Protein AF-A0A7K4CUN1-F1 (afdb_monomer_lite)

Structure (mmCIF, N/CA/C/O backbone):
data_AF-A0A7K4CUN1-F1
#
_entry.id   AF-A0A7K4CUN1-F1
#
loop_
_atom_site.group_PDB
_atom_site.id
_atom_site.type_symbol
_atom_site.label_atom_id
_atom_site.label_alt_id
_atom_site.label_comp_id
_atom_site.label_asym_id
_atom_site.label_entity_id
_atom_site.label_seq_id
_atom_site.pdbx_PDB_ins_code
_atom_site.Cartn_x
_atom_site.Cartn_y
_atom_site.Cartn_z
_atom_site.occupancy
_atom_site.B_iso_or_equiv
_atom_site.auth_seq_id
_atom_site.auth_comp_id
_atom_site.auth_asym_id
_atom_site.auth_atom_id
_atom_site.pdbx_PDB_model_num
ATOM 1 N N . ASN A 1 1 ? 11.574 36.511 5.071 1.00 41.50 1 ASN A N 1
ATOM 2 C CA . ASN A 1 1 ? 10.338 35.916 4.527 1.00 41.50 1 ASN A CA 1
ATOM 3 C C . ASN A 1 1 ? 10.541 35.494 3.084 1.00 41.50 1 ASN A C 1
ATOM 5 O O . ASN A 1 1 ? 10.896 36.335 2.271 1.00 41.50 1 ASN A O 1
ATOM 9 N N . ASN A 1 2 ? 10.283 34.205 2.842 1.00 42.00 2 ASN A N 1
ATOM 10 C CA . ASN A 1 2 ? 10.161 33.460 1.579 1.00 42.00 2 ASN A CA 1
ATOM 11 C C . ASN A 1 2 ? 11.431 33.094 0.796 1.00 42.00 2 ASN A C 1
ATOM 13 O O . ASN A 1 2 ? 11.997 33.924 0.091 1.00 42.00 2 ASN A O 1
ATOM 17 N N . LYS A 1 3 ? 11.780 31.798 0.853 1.00 37.59 3 LYS A N 1
ATOM 18 C CA . LYS A 1 3 ? 11.666 30.844 -0.272 1.00 37.59 3 LYS A CA 1
ATOM 19 C C . LYS A 1 3 ? 12.062 29.432 0.191 1.00 37.59 3 LYS A C 1
ATOM 21 O O . LYS A 1 3 ? 13.150 28.960 -0.108 1.00 37.59 3 LYS A O 1
ATOM 26 N N . ASP A 1 4 ? 11.169 28.769 0.918 1.00 46.19 4 ASP A N 1
ATOM 27 C CA . ASP A 1 4 ? 10.982 27.336 0.689 1.00 46.19 4 ASP A CA 1
ATOM 28 C C . ASP A 1 4 ? 9.781 27.264 -0.247 1.00 46.19 4 ASP A C 1
ATOM 30 O O . ASP A 1 4 ? 8.631 27.273 0.192 1.00 46.19 4 ASP A O 1
ATOM 34 N N . ASP A 1 5 ? 10.041 27.285 -1.555 1.00 46.97 5 ASP A N 1
ATOM 35 C CA . ASP A 1 5 ? 9.044 26.900 -2.555 1.00 46.97 5 ASP A CA 1
ATOM 36 C C . ASP A 1 5 ? 8.873 25.376 -2.427 1.00 46.97 5 ASP A C 1
ATOM 38 O O . ASP A 1 5 ? 9.367 24.590 -3.239 1.00 46.97 5 ASP A O 1
ATOM 42 N N . GLY A 1 6 ? 8.269 24.949 -1.313 1.00 56.47 6 GLY A N 1
ATOM 43 C CA . GLY A 1 6 ? 7.986 23.556 -1.017 1.00 56.47 6 GLY A CA 1
ATOM 44 C C . GLY A 1 6 ? 7.188 22.982 -2.176 1.00 56.47 6 GLY A C 1
ATOM 45 O O . GLY A 1 6 ? 6.145 23.518 -2.552 1.00 56.47 6 GLY A O 1
ATOM 46 N N . LYS A 1 7 ? 7.705 21.919 -2.796 1.00 76.00 7 LYS A N 1
ATOM 47 C CA . LYS A 1 7 ? 7.015 21.254 -3.901 1.00 76.00 7 LYS A CA 1
ATOM 48 C C . LYS A 1 7 ? 5.628 20.839 -3.404 1.00 76.00 7 LYS A C 1
ATOM 50 O O . LYS A 1 7 ? 5.521 20.091 -2.436 1.00 76.00 7 LYS A O 1
ATOM 55 N N . ALA A 1 8 ? 4.582 21.351 -4.044 1.00 84.50 8 ALA A N 1
ATOM 56 C CA . ALA A 1 8 ? 3.217 20.893 -3.831 1.00 84.50 8 ALA A CA 1
ATOM 57 C C . ALA A 1 8 ? 2.981 19.598 -4.619 1.00 84.50 8 ALA A C 1
ATOM 59 O O . ALA A 1 8 ? 3.551 19.415 -5.701 1.00 84.50 8 ALA A O 1
ATOM 60 N N . TRP A 1 9 ? 2.139 18.706 -4.095 1.00 87.50 9 TRP A N 1
ATOM 61 C CA . TRP A 1 9 ? 1.770 17.487 -4.809 1.00 87.50 9 TRP A CA 1
ATOM 62 C C . TRP A 1 9 ? 1.076 17.817 -6.137 1.00 87.50 9 TRP A C 1
ATOM 64 O O . TRP A 1 9 ? 0.148 18.626 -6.179 1.00 87.50 9 TRP A O 1
ATOM 74 N N . GLN A 1 10 ? 1.497 17.155 -7.215 1.00 86.50 10 GLN A N 1
ATOM 75 C CA . GLN A 1 10 ? 0.870 17.272 -8.529 1.00 86.50 10 GLN A CA 1
ATOM 76 C C . GLN A 1 10 ? 0.048 16.022 -8.830 1.00 86.50 10 GLN A C 1
ATOM 78 O O . GLN A 1 10 ? 0.563 14.908 -8.797 1.00 86.50 10 GLN A O 1
ATOM 83 N N . VAL A 1 11 ? -1.233 16.223 -9.141 1.00 86.25 11 VAL A N 1
ATOM 84 C CA . VAL A 1 11 ? -2.175 15.136 -9.428 1.00 86.25 11 VAL A CA 1
ATOM 85 C C . VAL A 1 11 ? -1.814 14.459 -10.750 1.00 86.25 11 VAL A C 1
ATOM 87 O O . VAL A 1 11 ? -1.792 15.102 -11.800 1.00 86.25 11 VAL A O 1
ATOM 90 N N . GLY A 1 12 ? -1.545 13.153 -10.700 1.00 87.94 12 GLY A N 1
ATOM 91 C CA . GLY A 1 12 ? -1.249 12.337 -11.882 1.00 87.94 12 GLY A CA 1
ATOM 92 C C . GLY A 1 12 ? -2.485 11.707 -12.541 1.00 87.94 12 GLY A C 1
ATOM 93 O O . GLY A 1 12 ? -3.573 11.665 -11.968 1.00 87.94 12 GLY A O 1
ATOM 94 N N . LEU A 1 13 ? -2.304 11.124 -13.735 1.00 88.94 13 LEU A N 1
ATOM 95 C CA . LEU A 1 13 ? -3.372 10.436 -14.487 1.00 88.94 13 LEU A CA 1
ATOM 96 C C . LEU A 1 13 ? -4.052 9.311 -13.690 1.00 88.94 13 LEU A C 1
ATOM 98 O O . LEU A 1 13 ? -5.267 9.149 -13.771 1.00 88.94 13 LEU A O 1
ATOM 102 N N . ALA A 1 14 ? -3.277 8.558 -12.903 1.00 89.50 14 ALA A N 1
ATOM 103 C CA . ALA A 1 14 ? -3.805 7.497 -12.049 1.00 89.50 14 ALA A CA 1
ATOM 104 C C . ALA A 1 14 ? -4.818 8.041 -11.032 1.00 89.50 14 ALA A C 1
ATOM 106 O O . ALA A 1 14 ? -5.885 7.465 -10.844 1.00 89.50 14 ALA A O 1
ATOM 107 N N . GLU A 1 15 ? -4.516 9.185 -10.421 1.00 90.62 15 GLU A N 1
ATOM 108 C CA . GLU A 1 15 ? -5.349 9.807 -9.389 1.00 90.62 15 GLU A CA 1
ATOM 109 C C . GLU A 1 15 ? -6.645 10.390 -9.958 1.00 90.62 15 GLU A C 1
ATOM 111 O O . GLU A 1 15 ? -7.669 10.395 -9.285 1.00 90.62 15 GLU A O 1
ATOM 116 N N . LEU A 1 16 ? -6.658 10.783 -11.235 1.00 91.25 16 LEU A N 1
ATOM 117 C CA . LEU A 1 16 ? -7.897 11.172 -11.918 1.00 91.25 16 LEU A CA 1
ATOM 118 C C . LEU A 1 16 ? -8.887 10.002 -12.059 1.00 91.25 16 LEU A C 1
ATOM 120 O O . LEU A 1 16 ? -10.086 10.223 -12.226 1.00 91.25 16 LEU A O 1
ATOM 124 N N . ARG A 1 17 ? -8.410 8.750 -11.994 1.00 93.50 17 ARG A N 1
ATOM 125 C CA . ARG A 1 17 ? -9.255 7.542 -12.040 1.00 93.50 17 ARG A CA 1
ATOM 126 C C . ARG A 1 17 ? -9.700 7.065 -10.662 1.00 93.50 17 ARG A C 1
ATOM 128 O O . ARG A 1 17 ? -10.720 6.381 -10.552 1.00 93.50 17 ARG A O 1
ATOM 135 N N . VAL A 1 18 ? -8.973 7.456 -9.621 1.00 94.88 18 VAL A N 1
ATOM 136 C CA . VAL A 1 18 ? -9.309 7.199 -8.220 1.00 94.88 18 VAL A CA 1
ATOM 137 C C . VAL A 1 18 ? -9.406 8.527 -7.474 1.00 94.88 18 VAL A C 1
ATOM 139 O O . VAL A 1 18 ? -8.464 8.903 -6.791 1.00 94.88 18 VAL A O 1
ATOM 142 N N . PRO A 1 19 ? -10.520 9.268 -7.620 1.00 93.81 19 PRO A N 1
ATOM 143 C CA . PRO A 1 19 ? -10.656 10.559 -6.963 1.00 93.81 19 PRO A CA 1
ATOM 144 C C . PRO A 1 19 ? -10.645 10.412 -5.430 1.00 93.81 19 PRO A C 1
ATOM 146 O O . PRO A 1 19 ? -11.028 9.350 -4.917 1.00 93.81 19 PRO A O 1
ATOM 149 N N . PRO A 1 20 ? -10.284 11.483 -4.695 1.00 96.25 20 PRO A N 1
ATOM 150 C CA . PRO A 1 20 ? -10.421 11.528 -3.245 1.00 96.25 20 PRO A CA 1
ATOM 151 C C . PRO A 1 20 ? -11.842 11.184 -2.793 1.00 96.25 20 PRO A C 1
ATOM 153 O O . PRO A 1 20 ? -12.825 11.411 -3.508 1.00 96.25 20 PRO A O 1
ATOM 156 N N . PHE A 1 21 ? -11.963 10.647 -1.584 1.00 97.19 21 PHE A N 1
ATOM 157 C CA . PHE A 1 21 ? -13.263 10.381 -0.993 1.00 97.19 21 PHE A CA 1
ATOM 158 C C . PHE A 1 21 ? -14.002 11.678 -0.653 1.00 97.19 21 PHE A C 1
ATOM 160 O O . PHE A 1 21 ? -13.414 12.741 -0.481 1.00 97.19 21 PHE A O 1
ATOM 167 N N . GLN A 1 22 ? -15.326 11.576 -0.547 1.00 97.12 22 GLN A N 1
ATOM 168 C CA . GLN A 1 22 ? -16.162 12.668 -0.049 1.00 97.12 22 GLN A CA 1
ATOM 169 C C . GLN A 1 22 ? -15.773 13.034 1.391 1.00 97.12 22 GLN A C 1
ATOM 171 O O . GLN A 1 22 ? -15.435 12.142 2.170 1.00 97.12 22 GLN A O 1
ATOM 176 N N . GLU A 1 23 ? -15.929 14.309 1.759 1.00 96.12 23 GLU A N 1
ATOM 177 C CA . GLU A 1 23 ? -15.543 14.867 3.069 1.00 96.12 23 GLU A CA 1
ATOM 178 C C . GLU A 1 23 ? -16.087 14.071 4.262 1.00 96.12 23 GLU A C 1
ATOM 180 O O . GLU A 1 23 ? -15.404 13.888 5.265 1.00 96.12 23 GLU A O 1
ATOM 185 N N . LYS A 1 24 ? -17.291 13.493 4.139 1.00 96.25 24 LYS A N 1
ATOM 186 C CA . LYS A 1 24 ? -17.885 12.658 5.196 1.00 96.25 24 LYS A CA 1
ATOM 187 C C . LYS A 1 24 ? -17.011 11.471 5.617 1.00 96.25 24 LYS A C 1
ATOM 189 O O . LYS A 1 24 ? -17.197 10.942 6.703 1.00 96.25 24 LYS A O 1
ATOM 194 N N . TRP A 1 25 ? -16.094 11.026 4.757 1.00 97.50 25 TRP A N 1
ATOM 195 C CA . TRP A 1 25 ? -15.202 9.903 5.033 1.00 97.50 25 TRP A CA 1
ATOM 196 C C . TRP A 1 25 ? -13.927 10.317 5.769 1.00 97.50 25 TRP A C 1
ATOM 198 O O . TRP A 1 25 ? -13.248 9.440 6.297 1.00 97.50 25 TRP A O 1
ATOM 208 N N . GLU A 1 26 ? -13.607 11.610 5.843 1.00 96.94 26 GLU A N 1
ATOM 209 C CA . GLU A 1 26 ? -12.372 12.147 6.437 1.00 96.94 26 GLU A CA 1
ATOM 210 C C . GLU A 1 26 ? -12.230 11.862 7.936 1.00 96.94 26 GLU A C 1
ATOM 212 O O . GLU A 1 26 ? -11.119 11.759 8.448 1.00 96.94 26 GLU A O 1
ATOM 217 N N . SER A 1 27 ? -13.347 11.687 8.643 1.00 95.81 27 SER A N 1
ATOM 218 C CA . SER A 1 27 ? -13.382 11.376 10.077 1.00 95.81 27 SER A CA 1
ATOM 219 C C . SER A 1 27 ? -13.582 9.884 10.379 1.00 95.81 27 SER A C 1
ATOM 221 O O . SER A 1 27 ? -13.552 9.469 11.541 1.00 95.81 27 SER A O 1
ATOM 223 N N . ILE A 1 28 ? -13.779 9.051 9.351 1.00 97.94 28 ILE A N 1
ATOM 224 C CA . ILE A 1 28 ? -14.151 7.640 9.506 1.00 97.94 28 ILE A CA 1
ATOM 225 C C . ILE A 1 28 ? -12.891 6.781 9.613 1.00 97.94 28 ILE A C 1
ATOM 227 O O . ILE A 1 28 ? -12.388 6.244 8.625 1.00 97.94 28 ILE A O 1
ATOM 231 N N . GLY A 1 29 ? -12.380 6.668 10.837 1.00 97.25 29 GLY A N 1
ATOM 232 C CA . GLY A 1 29 ? -11.215 5.852 11.179 1.00 97.25 29 GLY A CA 1
ATOM 233 C C . GLY A 1 29 ? -11.540 4.488 11.799 1.00 97.25 29 GLY A C 1
ATOM 234 O O . GLY A 1 29 ? -12.709 4.167 12.016 1.00 97.25 29 GLY A O 1
ATOM 235 N N . PRO A 1 30 ? -10.518 3.698 12.187 1.00 97.31 30 PRO A N 1
ATOM 236 C CA . PRO A 1 30 ? -10.683 2.343 12.733 1.00 97.31 30 PRO A CA 1
ATOM 237 C C . PRO A 1 30 ? -11.582 2.189 13.965 1.00 97.31 30 PRO A C 1
ATOM 239 O O . PRO A 1 30 ? -12.021 1.084 14.277 1.00 97.31 30 PRO A O 1
ATOM 242 N N . LYS A 1 31 ? -11.822 3.277 14.703 1.00 95.69 31 LYS A N 1
ATOM 243 C CA . LYS A 1 31 ? -12.683 3.292 15.897 1.00 95.69 31 LYS A CA 1
ATOM 244 C C . LYS A 1 31 ? -14.121 3.734 15.595 1.00 95.69 31 LYS A C 1
ATOM 246 O O . LYS A 1 31 ? -14.956 3.698 16.493 1.00 95.69 31 LYS A O 1
ATOM 251 N N . HIS A 1 32 ? -14.404 4.176 14.371 1.00 97.56 32 HIS A N 1
ATOM 252 C CA . HIS A 1 32 ? -15.708 4.704 13.986 1.00 97.56 32 HIS A CA 1
ATOM 253 C C . HIS A 1 32 ? -16.706 3.566 13.681 1.00 97.56 32 HIS A C 1
ATOM 255 O O . HIS A 1 32 ? -16.310 2.571 13.072 1.00 97.56 32 HIS A O 1
ATOM 261 N N . PRO A 1 33 ? -18.005 3.687 14.026 1.00 97.25 33 PRO A N 1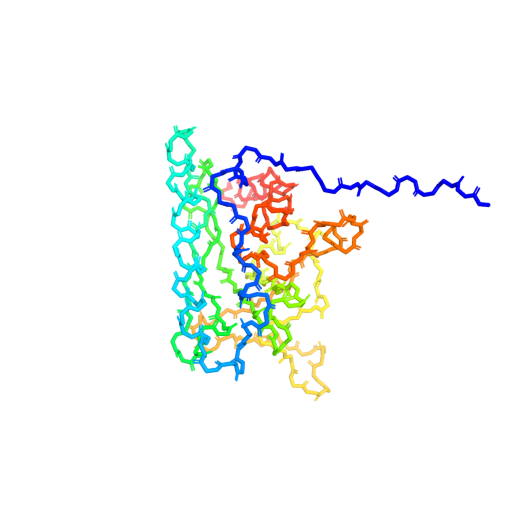
ATOM 262 C CA . PRO A 1 33 ? -19.011 2.661 13.714 1.00 97.25 33 PRO A CA 1
ATOM 263 C C . PRO A 1 33 ? -19.118 2.316 12.220 1.00 97.25 33 PRO A C 1
ATOM 265 O O . PRO A 1 33 ? -19.302 1.160 11.851 1.00 97.25 33 PRO A O 1
ATOM 268 N N . GLU A 1 34 ? -18.937 3.312 11.351 1.00 97.81 34 GLU A N 1
ATOM 269 C CA . GLU A 1 34 ? -18.973 3.157 9.886 1.00 97.81 34 GLU A CA 1
ATOM 270 C C . GLU A 1 34 ? -17.635 2.700 9.272 1.00 97.81 34 GLU A C 1
ATOM 272 O O . GLU A 1 34 ? -17.457 2.736 8.054 1.00 97.81 34 GLU A O 1
ATOM 277 N N . TRP A 1 35 ? -16.679 2.243 10.088 1.00 97.69 35 TRP A N 1
ATOM 278 C CA . TRP A 1 35 ? -15.366 1.799 9.611 1.00 97.69 35 TRP A CA 1
ATOM 279 C C . TRP A 1 35 ? -15.450 0.695 8.545 1.00 97.69 35 TRP A C 1
ATOM 281 O O . TRP A 1 35 ? -14.721 0.720 7.554 1.00 97.69 35 TRP A O 1
ATOM 291 N N . ASN A 1 36 ? -16.395 -0.236 8.687 1.00 97.38 36 ASN A N 1
ATOM 292 C CA . ASN A 1 36 ? -16.605 -1.291 7.694 1.00 97.38 36 ASN A CA 1
ATOM 293 C C . ASN A 1 36 ? -17.041 -0.742 6.326 1.00 97.38 36 ASN A C 1
ATOM 295 O O . ASN A 1 36 ? -16.649 -1.295 5.299 1.00 97.38 36 ASN A O 1
ATOM 299 N N . GLU A 1 37 ? -17.807 0.351 6.290 1.00 98.12 37 GLU A N 1
ATOM 300 C CA . GLU A 1 37 ? -18.178 1.003 5.030 1.00 98.12 37 GLU A CA 1
ATOM 301 C C . GLU A 1 37 ? -16.978 1.719 4.412 1.00 98.12 37 GLU A C 1
ATOM 303 O O . GLU A 1 37 ? -16.746 1.608 3.206 1.00 98.12 37 GLU A O 1
ATOM 308 N N . ARG A 1 38 ? -16.138 2.356 5.239 1.00 97.81 38 ARG A N 1
ATOM 309 C CA . ARG A 1 38 ? -14.871 2.933 4.777 1.00 97.81 38 ARG A CA 1
ATOM 310 C C . ARG A 1 38 ? -13.957 1.865 4.167 1.00 97.81 38 ARG A C 1
ATOM 312 O O . ARG A 1 38 ? -13.432 2.091 3.083 1.00 97.81 38 ARG A O 1
ATOM 319 N N . ILE A 1 39 ? -13.834 0.678 4.770 1.00 98.19 39 ILE A N 1
ATOM 320 C CA . ILE A 1 39 ? -13.054 -0.437 4.196 1.00 98.19 39 ILE A CA 1
ATOM 321 C C . ILE A 1 39 ? -13.570 -0.833 2.805 1.00 98.19 39 ILE A C 1
ATOM 323 O O . ILE A 1 39 ? -12.766 -1.046 1.898 1.00 98.19 39 ILE A O 1
ATOM 327 N N . LYS A 1 40 ? -14.892 -0.925 2.601 1.00 98.19 40 LYS A N 1
ATOM 328 C CA . LYS A 1 40 ? -15.457 -1.253 1.278 1.00 98.19 40 LYS A CA 1
ATOM 329 C C . LYS A 1 40 ? -15.053 -0.222 0.223 1.00 98.19 40 LYS A C 1
ATOM 331 O O . LYS A 1 40 ? -14.738 -0.600 -0.904 1.00 98.19 40 LYS A O 1
ATOM 336 N N . LEU A 1 41 ? -15.012 1.060 0.592 1.00 97.94 41 LEU A N 1
ATOM 337 C CA . LEU A 1 41 ? -14.537 2.126 -0.291 1.00 97.94 41 LEU A CA 1
ATOM 338 C C . LEU A 1 41 ? -13.046 2.009 -0.600 1.00 97.94 41 LEU A C 1
ATOM 340 O O . LEU A 1 41 ? -12.669 2.184 -1.757 1.00 97.94 41 LEU A O 1
ATOM 344 N N . GLU A 1 42 ? -12.213 1.663 0.385 1.00 98.44 42 GLU A N 1
ATOM 345 C CA . GLU A 1 42 ? -10.786 1.400 0.157 1.00 98.44 42 GLU A CA 1
ATOM 346 C C . GLU A 1 42 ? -10.584 0.260 -0.854 1.00 98.44 42 GLU A C 1
ATOM 348 O O . GLU A 1 42 ? -9.828 0.409 -1.815 1.00 98.44 42 GLU A O 1
ATOM 353 N N . ILE A 1 43 ? -11.303 -0.859 -0.688 1.00 98.44 43 ILE A N 1
ATOM 354 C CA . ILE A 1 43 ? -11.252 -2.003 -1.616 1.00 98.44 43 ILE A CA 1
ATOM 355 C C . ILE A 1 43 ? -11.677 -1.572 -3.021 1.00 98.44 43 ILE A C 1
ATOM 357 O O . ILE A 1 43 ? -10.999 -1.888 -3.999 1.00 98.44 43 ILE A O 1
ATOM 361 N N . HIS A 1 44 ? -12.787 -0.838 -3.127 1.00 97.94 44 HIS A N 1
ATOM 362 C CA . HIS A 1 44 ? -13.303 -0.350 -4.405 1.00 97.94 44 HIS A CA 1
ATOM 363 C C . HIS A 1 44 ? -12.307 0.572 -5.112 1.00 97.94 44 HIS A C 1
ATOM 365 O O . HIS A 1 44 ? -12.064 0.434 -6.310 1.00 97.94 44 HIS A O 1
ATOM 371 N N . ALA A 1 45 ? -11.690 1.492 -4.371 1.00 98.19 45 ALA A N 1
ATOM 372 C CA . ALA A 1 45 ? -10.711 2.423 -4.914 1.00 98.19 45 ALA A CA 1
ATOM 373 C C . ALA A 1 45 ? -9.441 1.697 -5.394 1.00 98.19 45 ALA A C 1
ATOM 375 O O . ALA A 1 45 ? -8.948 1.981 -6.486 1.00 98.19 45 ALA A O 1
ATOM 376 N N . LEU A 1 46 ? -8.955 0.702 -4.642 1.00 98.19 46 LEU A N 1
ATOM 377 C CA . LEU A 1 46 ? -7.863 -0.171 -5.087 1.00 98.19 46 LEU A CA 1
ATOM 378 C C . LEU A 1 46 ? -8.240 -0.927 -6.370 1.00 98.19 46 LEU A C 1
ATOM 380 O O . LEU A 1 46 ? -7.443 -0.968 -7.305 1.00 98.19 46 LEU A O 1
ATOM 384 N N . GLY A 1 47 ? -9.462 -1.465 -6.448 1.00 97.62 47 GLY A N 1
ATOM 385 C CA . GLY A 1 47 ? -9.990 -2.129 -7.643 1.00 97.62 47 GLY A CA 1
ATOM 386 C C . GLY A 1 47 ? -9.957 -1.230 -8.880 1.00 97.62 47 GLY A C 1
ATOM 387 O O . GLY A 1 47 ? -9.392 -1.618 -9.902 1.00 97.62 47 GLY A O 1
ATOM 388 N N . LYS A 1 48 ? -10.445 0.009 -8.759 1.00 97.38 48 LYS A N 1
ATOM 389 C CA . LYS A 1 48 ? -10.396 1.009 -9.838 1.00 97.38 48 LYS A CA 1
ATOM 390 C C . LYS A 1 48 ? -8.981 1.314 -10.320 1.00 97.38 48 LYS A C 1
ATOM 392 O O . LYS A 1 48 ? -8.761 1.485 -11.516 1.00 97.38 48 LYS A O 1
ATOM 397 N N . TYR A 1 49 ? -8.004 1.377 -9.415 1.00 97.44 49 TYR A N 1
ATOM 398 C CA . TYR A 1 49 ? -6.616 1.591 -9.824 1.00 97.44 49 TYR A CA 1
ATOM 399 C C . TYR A 1 49 ? -6.049 0.385 -10.583 1.00 97.44 49 TYR A C 1
ATOM 401 O O . TYR A 1 49 ? -5.350 0.559 -11.578 1.00 97.44 49 TYR A O 1
ATOM 409 N N . ILE A 1 50 ? -6.398 -0.839 -10.183 1.00 96.25 50 ILE A N 1
ATOM 410 C CA . ILE A 1 50 ? -6.019 -2.053 -10.920 1.00 96.25 50 ILE A CA 1
ATOM 411 C C . ILE A 1 50 ? -6.661 -2.079 -12.315 1.00 96.25 50 ILE A C 1
ATOM 413 O O . ILE A 1 50 ? -5.999 -2.453 -13.283 1.00 96.25 50 ILE A O 1
ATOM 417 N N . GLU A 1 51 ? -7.925 -1.671 -12.436 1.00 96.00 51 GLU A N 1
ATOM 418 C CA . GLU A 1 51 ? -8.609 -1.513 -13.726 1.00 96.00 51 GLU A CA 1
ATOM 419 C C . GLU A 1 51 ? -7.917 -0.472 -14.609 1.00 96.00 51 GLU A C 1
ATOM 421 O O . GLU A 1 51 ? -7.667 -0.748 -15.781 1.00 96.00 51 GLU A O 1
ATOM 426 N N . PHE A 1 52 ? -7.528 0.672 -14.038 1.00 95.75 52 PHE A N 1
ATOM 427 C CA . PHE A 1 52 ? -6.742 1.687 -14.737 1.00 95.75 52 PHE A CA 1
ATOM 428 C C . PHE A 1 52 ? -5.399 1.138 -15.238 1.00 95.75 52 PHE A C 1
ATOM 430 O O . PHE A 1 52 ? -5.056 1.322 -16.401 1.00 95.75 52 PHE A O 1
ATOM 437 N N . LEU A 1 53 ? -4.648 0.411 -14.404 1.00 94.56 53 LEU A N 1
ATOM 438 C CA . LEU A 1 53 ? -3.390 -0.198 -14.849 1.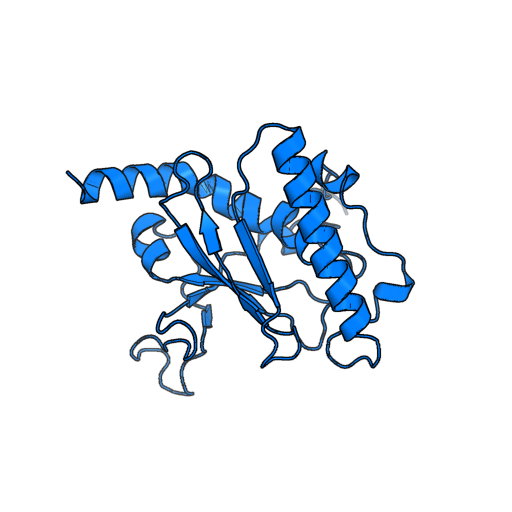00 94.56 53 LEU A CA 1
ATOM 439 C C . LEU A 1 53 ? -3.622 -1.114 -16.057 1.00 94.56 53 LEU A C 1
ATOM 441 O O . LEU A 1 53 ? -2.887 -1.037 -17.037 1.00 94.56 53 LEU A O 1
ATOM 445 N N . ARG A 1 54 ? -4.684 -1.926 -16.031 1.00 94.06 54 ARG A N 1
ATOM 446 C CA . ARG A 1 54 ? -5.036 -2.800 -17.159 1.00 94.06 54 ARG A CA 1
ATOM 447 C C . ARG A 1 54 ? -5.433 -2.013 -18.409 1.00 94.06 54 ARG A C 1
ATOM 449 O O . ARG A 1 54 ? -5.045 -2.424 -19.498 1.00 94.06 54 ARG A O 1
ATOM 456 N N . SER A 1 55 ? -6.171 -0.905 -18.277 1.00 94.88 55 SER A N 1
ATOM 457 C CA . SER A 1 55 ? -6.554 -0.074 -19.430 1.00 94.88 55 SER A CA 1
ATOM 458 C C . SER A 1 55 ? -5.354 0.595 -20.099 1.00 94.88 55 SER A C 1
ATOM 460 O O . SER A 1 55 ? -5.363 0.779 -21.309 1.00 94.88 55 SER A O 1
ATOM 462 N N . GLU A 1 56 ? -4.302 0.890 -19.333 1.00 93.62 56 GLU A N 1
ATOM 463 C CA . GLU A 1 56 ? -3.023 1.416 -19.836 1.00 93.62 56 GLU A CA 1
ATOM 464 C C . GLU A 1 56 ? -2.060 0.308 -20.309 1.00 93.62 56 GLU A C 1
ATOM 466 O O . GLU A 1 56 ? -0.869 0.550 -20.508 1.00 93.62 56 GLU A O 1
ATOM 471 N N . ASN A 1 57 ? -2.543 -0.934 -20.455 1.00 92.06 57 ASN A N 1
ATOM 472 C CA . ASN A 1 57 ? -1.735 -2.114 -20.784 1.00 92.06 57 ASN A CA 1
ATOM 473 C C . ASN A 1 57 ? -0.555 -2.345 -19.810 1.00 92.06 57 ASN A C 1
ATOM 475 O O . ASN A 1 57 ? 0.454 -2.972 -20.145 1.00 92.06 57 ASN A O 1
ATOM 479 N N . ALA A 1 58 ? -0.678 -1.842 -18.579 1.00 91.81 58 ALA A N 1
ATOM 480 C CA . ALA A 1 58 ? 0.271 -2.051 -17.504 1.00 91.81 58 ALA A CA 1
ATOM 481 C C . ALA A 1 58 ? -0.116 -3.286 -16.680 1.00 91.81 58 ALA A C 1
ATOM 483 O O . ALA A 1 58 ? -1.284 -3.562 -16.389 1.00 91.81 58 ALA A O 1
ATOM 484 N N . LYS A 1 59 ? 0.895 -4.046 -16.260 1.00 91.94 59 LYS A N 1
ATOM 485 C CA . LYS A 1 59 ? 0.697 -5.203 -15.385 1.00 91.94 59 LYS A CA 1
ATOM 486 C C . LYS A 1 59 ? 0.487 -4.729 -13.942 1.00 91.94 59 LYS A C 1
ATOM 488 O O . LYS A 1 59 ? 1.306 -3.948 -13.453 1.00 91.94 59 LYS A O 1
ATOM 493 N N . PRO A 1 60 ? -0.552 -5.213 -13.235 1.00 93.69 60 PRO A N 1
ATOM 494 C CA . PRO A 1 60 ? -0.719 -4.946 -11.813 1.00 93.69 60 PRO A CA 1
ATOM 495 C C . PRO A 1 60 ? 0.530 -5.330 -11.020 1.00 93.69 60 PRO A C 1
ATOM 497 O O . PRO A 1 60 ? 0.975 -6.476 -11.056 1.00 93.69 60 PRO A O 1
ATOM 500 N N . TRP A 1 61 ? 1.088 -4.356 -10.309 1.00 95.56 61 TRP A N 1
ATOM 501 C CA . TRP A 1 61 ? 2.355 -4.485 -9.591 1.00 95.56 61 TRP A CA 1
ATOM 502 C C . TRP A 1 61 ? 2.171 -4.754 -8.099 1.00 95.56 61 TRP A C 1
ATOM 504 O O . TRP A 1 61 ? 3.146 -4.852 -7.364 1.00 95.56 61 TRP A O 1
ATOM 514 N N . PHE A 1 62 ? 0.932 -4.877 -7.630 1.00 97.31 62 PHE A N 1
ATOM 515 C CA . PHE A 1 62 ? 0.634 -5.195 -6.244 1.00 97.31 62 PHE A CA 1
ATOM 516 C C . PHE A 1 62 ? -0.696 -5.933 -6.115 1.00 97.31 62 PHE A C 1
ATOM 518 O O . PHE A 1 62 ? -1.540 -5.927 -7.015 1.00 97.31 62 PHE A O 1
ATOM 525 N N . TYR A 1 63 ? -0.877 -6.546 -4.955 1.00 96.94 63 TYR A N 1
ATOM 526 C CA . TYR A 1 63 ? -2.142 -7.050 -4.456 1.00 96.94 63 TYR A CA 1
ATOM 527 C C . TYR A 1 63 ? -2.170 -6.805 -2.951 1.00 96.94 63 TYR A C 1
ATOM 529 O O . TYR A 1 63 ? -1.207 -7.139 -2.269 1.00 96.94 63 TYR A O 1
ATOM 537 N N . ILE A 1 64 ? -3.250 -6.234 -2.423 1.00 97.69 64 ILE A N 1
ATOM 538 C CA . ILE A 1 64 ? -3.428 -6.038 -0.983 1.00 97.69 64 ILE A CA 1
ATOM 539 C C . ILE A 1 64 ? -4.902 -6.245 -0.624 1.00 97.69 64 ILE A C 1
ATOM 541 O O . ILE A 1 64 ? -5.791 -5.852 -1.380 1.00 97.69 64 ILE A O 1
ATOM 545 N N . LYS A 1 65 ? -5.169 -6.868 0.522 1.00 97.56 65 LYS A N 1
ATOM 546 C CA . LYS A 1 65 ? -6.521 -7.077 1.057 1.00 97.56 65 LYS A CA 1
ATOM 547 C C . LYS A 1 65 ? -6.551 -6.827 2.566 1.00 97.56 65 LYS A C 1
ATOM 549 O O . LYS A 1 65 ? -5.521 -7.033 3.213 1.00 97.56 65 LYS A O 1
ATOM 554 N N . PRO A 1 66 ? -7.694 -6.422 3.144 1.00 97.69 66 PRO A N 1
ATOM 555 C CA . PRO A 1 66 ? -7.797 -6.272 4.587 1.00 97.69 66 PRO A CA 1
ATOM 556 C C . PRO A 1 66 ? -7.681 -7.637 5.268 1.00 97.69 66 PRO A C 1
ATOM 558 O O . PRO A 1 66 ? -8.233 -8.637 4.803 1.00 97.69 66 PRO A O 1
ATOM 561 N N . ASP A 1 67 ? -6.983 -7.666 6.393 1.00 95.00 67 ASP A N 1
ATOM 562 C CA . ASP A 1 67 ? -6.968 -8.802 7.298 1.00 95.00 67 ASP A CA 1
ATOM 563 C C . ASP A 1 67 ? -8.205 -8.738 8.204 1.00 95.00 67 ASP A C 1
ATOM 565 O O . ASP A 1 67 ? -8.390 -7.811 9.005 1.00 95.00 67 ASP A O 1
ATOM 569 N N . VAL A 1 68 ? -9.075 -9.737 8.057 1.00 91.19 68 VAL A N 1
ATOM 570 C CA . VAL A 1 68 ? -10.336 -9.847 8.800 1.00 91.19 68 VAL A CA 1
ATOM 571 C C . VAL A 1 68 ? -10.108 -10.005 10.303 1.00 91.19 68 VAL A C 1
ATOM 573 O O . VAL A 1 68 ? -10.903 -9.487 11.088 1.00 91.19 68 VAL A O 1
ATOM 576 N N . LYS A 1 69 ? -8.995 -10.629 10.720 1.00 92.38 69 LYS A N 1
ATOM 577 C CA . LYS A 1 69 ? -8.631 -10.814 12.135 1.00 92.38 69 LYS A CA 1
ATOM 578 C C . LYS A 1 69 ? -8.409 -9.474 12.832 1.00 92.38 69 LYS A C 1
ATOM 580 O O . LYS A 1 69 ? -8.741 -9.316 14.005 1.00 92.38 69 LYS A O 1
ATOM 585 N N . TYR A 1 70 ? -7.903 -8.493 12.090 1.00 93.31 70 TYR A N 1
ATOM 586 C CA . TYR A 1 70 ? -7.601 -7.153 12.585 1.00 93.31 70 TYR A CA 1
ATOM 587 C C . TYR A 1 70 ? -8.626 -6.114 12.130 1.00 93.31 70 TYR A C 1
ATOM 589 O O . TYR A 1 70 ? -8.319 -4.924 12.128 1.00 93.31 70 TYR A O 1
ATOM 597 N N . LYS A 1 71 ? -9.837 -6.539 11.734 1.00 93.69 71 LYS A N 1
ATOM 598 C CA . LYS A 1 71 ? -10.939 -5.646 11.331 1.00 93.69 71 LYS A CA 1
ATOM 599 C C . LYS A 1 71 ? -10.497 -4.586 10.306 1.00 93.69 71 LYS A C 1
ATOM 601 O O . LYS A 1 71 ? -10.847 -3.415 10.425 1.00 93.69 71 LYS A O 1
ATOM 606 N N . GLY A 1 72 ? -9.654 -4.978 9.344 1.00 93.06 72 GLY A N 1
ATOM 607 C CA . GLY A 1 72 ? -9.141 -4.092 8.292 1.00 93.06 72 GLY A CA 1
ATOM 608 C C . GLY A 1 72 ? -8.174 -2.995 8.754 1.00 93.06 72 GLY A C 1
ATOM 609 O O . GLY A 1 72 ? -7.899 -2.076 7.991 1.00 93.06 72 GLY A O 1
ATOM 610 N N . VAL A 1 73 ? -7.638 -3.076 9.974 1.00 97.38 73 VAL A N 1
ATOM 611 C CA . VAL A 1 73 ? -6.531 -2.216 10.440 1.00 97.38 73 VAL A CA 1
ATOM 612 C C . VAL A 1 73 ? -5.201 -2.648 9.824 1.00 97.38 73 VAL A C 1
ATOM 614 O O . VAL A 1 73 ? -4.346 -1.819 9.522 1.00 97.38 73 VAL A O 1
ATOM 617 N N . ILE A 1 74 ? -5.037 -3.954 9.622 1.00 97.38 74 ILE A N 1
ATOM 618 C CA . ILE A 1 74 ? -3.901 -4.544 8.921 1.00 97.38 74 ILE A CA 1
ATOM 619 C C . ILE A 1 74 ? -4.381 -4.992 7.547 1.00 97.38 74 ILE A C 1
ATOM 621 O O . ILE A 1 74 ? -5.449 -5.591 7.429 1.00 97.38 74 ILE A O 1
ATOM 625 N N . TRP A 1 75 ? -3.594 -4.711 6.516 1.00 98.12 75 TRP A N 1
ATOM 626 C CA . TRP A 1 75 ? -3.802 -5.221 5.168 1.00 98.12 75 TRP A CA 1
ATOM 627 C C . TRP A 1 75 ? -2.571 -5.990 4.724 1.00 98.12 75 TRP A C 1
ATOM 629 O O . TRP A 1 75 ? -1.447 -5.603 5.037 1.00 98.12 75 TRP A O 1
ATOM 639 N N . ARG A 1 76 ? -2.782 -7.086 3.999 1.00 97.44 76 ARG A N 1
ATOM 640 C CA . ARG A 1 76 ? -1.728 -8.030 3.621 1.00 97.44 76 ARG A CA 1
ATOM 641 C C . ARG A 1 76 ? -1.792 -8.362 2.146 1.00 97.44 76 ARG A C 1
ATOM 643 O O . ARG A 1 76 ? -2.871 -8.392 1.549 1.00 97.44 76 ARG A O 1
ATOM 650 N N . GLY A 1 77 ? -0.633 -8.650 1.578 1.00 97.12 77 GLY A N 1
ATOM 651 C CA . GLY A 1 77 ? -0.493 -9.074 0.198 1.00 97.12 77 GLY A CA 1
ATOM 652 C C . GLY A 1 77 ? 0.952 -8.946 -0.255 1.00 97.12 77 GLY A C 1
ATOM 653 O O . GLY A 1 77 ? 1.849 -9.307 0.498 1.00 97.12 77 GLY A O 1
ATOM 654 N N . TYR A 1 78 ? 1.179 -8.457 -1.469 1.00 97.00 78 TYR A N 1
ATOM 655 C CA . TYR A 1 78 ? 2.512 -8.375 -2.055 1.00 97.00 78 TYR A CA 1
ATOM 656 C C . TYR A 1 78 ? 2.643 -7.215 -3.042 1.00 97.00 78 TYR A C 1
ATOM 658 O O . TYR A 1 78 ? 1.654 -6.731 -3.598 1.00 97.00 78 TYR A O 1
ATOM 666 N N . ILE A 1 79 ? 3.888 -6.844 -3.325 1.00 95.62 79 ILE A N 1
ATOM 667 C CA . ILE A 1 79 ? 4.283 -6.115 -4.535 1.00 95.62 79 ILE A CA 1
ATOM 668 C C . ILE A 1 79 ? 5.047 -7.051 -5.475 1.00 95.62 79 ILE A C 1
ATOM 670 O O . ILE A 1 79 ? 5.643 -8.031 -5.035 1.00 95.62 79 ILE A O 1
ATOM 674 N N . ALA A 1 80 ? 5.005 -6.780 -6.772 1.00 95.06 80 ALA A N 1
ATOM 675 C CA . ALA A 1 80 ? 5.626 -7.571 -7.824 1.00 95.06 80 ALA A CA 1
ATOM 676 C C . ALA A 1 80 ? 6.293 -6.643 -8.836 1.00 95.06 80 ALA A C 1
ATOM 678 O O . ALA A 1 80 ? 5.752 -5.583 -9.161 1.00 95.06 80 ALA A O 1
ATOM 679 N N . ILE A 1 81 ? 7.442 -7.046 -9.375 1.00 92.06 81 ILE A N 1
ATOM 680 C CA . ILE A 1 81 ? 8.085 -6.264 -10.433 1.00 92.06 81 ILE A CA 1
ATOM 681 C C . ILE A 1 81 ? 7.250 -6.403 -11.719 1.00 92.06 81 ILE A C 1
ATOM 683 O O . ILE A 1 81 ? 7.082 -7.523 -12.199 1.00 92.06 81 ILE A O 1
ATOM 687 N N . PRO A 1 82 ? 6.750 -5.312 -12.333 1.00 91.06 82 PRO A N 1
ATOM 688 C CA . PRO A 1 82 ? 5.890 -5.396 -13.519 1.00 91.06 82 PRO A CA 1
ATOM 689 C C . PRO A 1 82 ? 6.497 -6.199 -14.680 1.00 91.06 82 PRO A C 1
ATOM 691 O O . PRO A 1 82 ? 5.791 -6.931 -15.375 1.00 91.06 82 PRO A O 1
ATOM 694 N N . SER A 1 83 ? 7.813 -6.085 -14.888 1.00 90.50 83 SER A N 1
ATOM 695 C CA . SER A 1 83 ? 8.543 -6.828 -15.922 1.00 90.50 83 SER A CA 1
ATOM 696 C C . SER A 1 83 ? 8.813 -8.292 -15.557 1.00 90.50 83 SER A C 1
ATOM 698 O O . SER A 1 83 ? 9.097 -9.085 -16.452 1.00 90.50 83 SER A O 1
ATOM 700 N N . LYS A 1 84 ? 8.686 -8.669 -14.278 1.00 91.31 84 LYS A N 1
ATOM 701 C CA . LYS A 1 84 ? 8.968 -10.007 -13.746 1.00 91.31 84 LYS A CA 1
ATOM 702 C C . LYS A 1 84 ? 7.998 -10.351 -12.606 1.00 91.31 84 LYS A C 1
ATOM 704 O O . LYS A 1 84 ? 8.338 -10.261 -11.431 1.00 91.31 84 LYS A O 1
ATOM 709 N N . LEU A 1 85 ? 6.755 -10.687 -12.966 1.00 89.19 85 LEU A N 1
ATOM 710 C CA . LEU A 1 85 ? 5.642 -10.847 -12.014 1.00 89.19 85 LEU A CA 1
ATOM 711 C C . LEU A 1 85 ? 5.782 -12.044 -11.061 1.00 89.19 85 LEU A C 1
ATOM 713 O O . LEU A 1 85 ? 5.062 -12.110 -10.068 1.00 89.19 85 LEU A O 1
ATOM 717 N N . ASP A 1 86 ? 6.658 -12.995 -11.371 1.00 91.06 86 ASP A N 1
ATOM 718 C CA . ASP A 1 86 ? 7.077 -14.087 -10.490 1.00 91.06 86 ASP A CA 1
ATOM 719 C C . ASP A 1 86 ? 7.956 -13.595 -9.333 1.00 91.06 86 ASP A C 1
ATOM 721 O O . ASP A 1 86 ? 7.939 -14.195 -8.260 1.00 91.06 86 ASP A O 1
ATOM 725 N N . LEU A 1 87 ? 8.656 -12.469 -9.509 1.00 92.19 87 LEU A N 1
ATOM 726 C CA . LEU A 1 87 ? 9.446 -11.844 -8.457 1.00 92.19 87 LEU A CA 1
ATOM 727 C C . LEU A 1 87 ? 8.557 -10.933 -7.603 1.00 92.19 87 LEU A C 1
ATOM 729 O O . LEU A 1 87 ? 8.272 -9.783 -7.962 1.00 92.19 87 LEU A O 1
ATOM 733 N N . LYS A 1 88 ? 8.101 -11.490 -6.478 1.00 94.19 88 LYS A N 1
ATOM 734 C CA . LYS A 1 88 ? 7.164 -10.870 -5.535 1.00 94.19 88 LYS A CA 1
ATOM 735 C C . LYS A 1 88 ? 7.774 -10.746 -4.148 1.00 94.19 88 LYS A C 1
ATOM 737 O O . LYS A 1 88 ? 8.575 -11.585 -3.755 1.00 94.19 88 LYS A O 1
ATOM 742 N N . PHE A 1 89 ? 7.315 -9.739 -3.415 1.00 93.75 89 PHE A N 1
ATOM 743 C CA . PHE A 1 89 ? 7.728 -9.459 -2.046 1.00 93.75 89 PHE A CA 1
ATOM 744 C C . PHE A 1 89 ? 6.493 -9.198 -1.194 1.00 93.75 89 PHE A C 1
ATOM 746 O O . PHE A 1 89 ? 5.660 -8.359 -1.560 1.00 93.75 89 PHE A O 1
ATOM 753 N N . ASP A 1 90 ? 6.362 -9.910 -0.076 1.00 96.38 90 ASP A N 1
ATOM 754 C CA . ASP A 1 90 ? 5.216 -9.747 0.813 1.00 96.38 90 ASP A CA 1
ATOM 755 C C . ASP A 1 90 ? 5.208 -8.350 1.436 1.00 96.38 90 ASP A C 1
ATOM 757 O O . ASP A 1 90 ? 6.240 -7.816 1.846 1.00 96.38 90 ASP A O 1
ATOM 761 N N . MET A 1 91 ? 4.013 -7.772 1.531 1.00 95.50 91 MET A N 1
ATOM 762 C CA . MET A 1 91 ? 3.778 -6.431 2.049 1.00 95.50 91 MET A CA 1
ATOM 763 C C . MET A 1 91 ? 2.656 -6.429 3.085 1.00 95.50 91 MET A C 1
ATOM 765 O O . MET A 1 91 ? 1.641 -7.120 2.948 1.00 95.50 91 MET A O 1
ATOM 769 N N . ILE A 1 92 ? 2.829 -5.581 4.096 1.00 96.56 92 ILE A N 1
ATOM 770 C CA . ILE A 1 92 ? 1.842 -5.283 5.126 1.00 96.56 92 ILE A CA 1
ATOM 771 C C . ILE A 1 92 ? 1.598 -3.776 5.159 1.00 96.56 92 ILE A C 1
ATOM 773 O O . ILE A 1 92 ? 2.539 -2.992 5.245 1.00 96.56 92 ILE A O 1
ATOM 777 N N . ILE A 1 93 ? 0.331 -3.370 5.146 1.00 97.06 93 ILE A N 1
ATOM 778 C CA . ILE A 1 93 ? -0.085 -1.993 5.425 1.00 97.06 93 ILE A CA 1
ATOM 779 C C . ILE A 1 93 ? -0.746 -1.958 6.795 1.00 97.06 93 ILE A C 1
ATOM 781 O O . ILE A 1 93 ? -1.600 -2.793 7.095 1.00 97.06 93 ILE A O 1
ATOM 785 N N . ILE A 1 94 ? -0.370 -0.988 7.621 1.00 96.31 94 ILE A N 1
ATOM 786 C CA . ILE A 1 94 ? -0.935 -0.793 8.955 1.00 96.31 94 ILE A CA 1
ATOM 787 C C . ILE A 1 94 ? -1.554 0.594 9.036 1.00 96.31 94 ILE A C 1
ATOM 789 O O . ILE A 1 94 ? -0.894 1.601 8.771 1.00 96.31 94 ILE A O 1
ATOM 793 N N . LEU A 1 95 ? -2.816 0.632 9.446 1.00 97.12 95 LEU A N 1
ATOM 794 C CA . LEU A 1 95 ? -3.557 1.853 9.720 1.00 97.12 95 LEU A CA 1
ATOM 795 C C . LEU A 1 95 ? -3.475 2.152 11.219 1.00 97.12 95 LEU A C 1
ATOM 797 O O . LEU A 1 95 ? -3.732 1.282 12.050 1.00 97.12 95 LEU A O 1
ATOM 801 N N . SER A 1 96 ? -3.079 3.367 11.596 1.00 95.25 96 SER A N 1
ATOM 802 C CA . SER A 1 96 ? -3.104 3.764 13.006 1.00 95.25 96 SER A CA 1
ATOM 803 C C . SER A 1 96 ? -4.544 4.024 13.461 1.00 95.25 96 SER A C 1
ATOM 805 O O . SER A 1 96 ? -5.452 4.185 12.647 1.00 95.25 96 SER A O 1
ATOM 807 N N . GLY A 1 97 ? -4.760 4.146 14.772 1.00 95.44 97 GLY A N 1
ATOM 808 C CA . GLY A 1 97 ? -6.054 4.595 15.300 1.00 95.44 97 GLY A CA 1
ATOM 809 C C . GLY A 1 97 ? -6.439 6.028 14.899 1.00 95.44 97 GLY A C 1
ATOM 810 O O . GLY A 1 97 ? -7.570 6.419 15.161 1.00 95.44 97 GLY A O 1
ATOM 811 N N . GLU A 1 98 ? -5.515 6.781 14.295 1.00 96.25 98 GLU A N 1
ATOM 812 C CA . GLU A 1 98 ? -5.695 8.152 13.797 1.00 96.25 98 GLU A CA 1
ATOM 813 C C . GLU A 1 98 ? -5.906 8.195 12.276 1.00 96.25 98 GLU A C 1
ATOM 815 O O . GLU A 1 98 ? -6.093 9.265 11.707 1.00 96.25 98 GLU A O 1
ATOM 820 N N . TYR A 1 99 ? -5.876 7.050 11.588 1.00 97.62 99 TYR A N 1
ATOM 821 C CA . TYR A 1 99 ? -6.258 6.982 10.180 1.00 97.62 99 TYR A CA 1
ATOM 822 C C . TYR A 1 99 ? -7.717 7.458 10.005 1.00 97.62 99 TYR A C 1
ATOM 824 O O . TYR A 1 99 ? -8.552 7.057 10.817 1.00 97.62 99 TYR A O 1
ATOM 832 N N . PRO A 1 100 ? -8.055 8.269 8.979 1.00 97.25 100 PRO A N 1
ATOM 833 C CA . PRO A 1 100 ? -7.216 8.690 7.851 1.00 97.25 100 PRO A CA 1
ATOM 834 C C . PRO A 1 100 ? -6.472 10.020 8.052 1.00 97.25 100 PRO A C 1
ATOM 836 O O . PRO A 1 100 ? -5.787 10.467 7.135 1.00 97.25 100 PRO A O 1
ATOM 839 N N . VAL A 1 101 ? -6.557 10.652 9.228 1.00 95.81 101 VAL A N 1
ATOM 840 C CA . VAL A 1 101 ? -5.824 11.900 9.520 1.00 95.81 101 VAL A CA 1
ATOM 841 C C . VAL A 1 101 ? -4.320 11.696 9.349 1.00 95.81 101 VAL A C 1
ATOM 843 O O . VAL A 1 101 ? -3.640 12.525 8.747 1.00 95.81 101 VAL A O 1
ATOM 846 N N . VAL A 1 102 ? -3.818 10.545 9.797 1.00 93.50 102 VAL A N 1
ATOM 847 C CA . VAL A 1 102 ? -2.442 10.101 9.554 1.00 93.50 102 VAL A CA 1
ATOM 848 C C . VAL A 1 102 ? -2.410 9.046 8.452 1.00 93.50 102 VAL A C 1
ATOM 850 O O . VAL A 1 102 ? -3.267 8.162 8.395 1.00 93.50 102 VAL A O 1
ATOM 853 N N . MET A 1 103 ? -1.397 9.128 7.588 1.00 94.31 103 MET A N 1
ATOM 854 C CA . MET A 1 103 ? -1.185 8.182 6.494 1.00 94.31 103 MET A CA 1
ATOM 855 C C . MET A 1 103 ? -0.938 6.740 6.985 1.00 94.31 103 MET A C 1
ATOM 857 O O . MET A 1 103 ? -0.486 6.530 8.118 1.00 94.31 103 MET A O 1
ATOM 861 N N . PRO A 1 104 ? -1.190 5.727 6.136 1.00 95.81 104 PRO A N 1
ATOM 862 C CA . PRO A 1 104 ? -0.795 4.351 6.416 1.00 95.81 104 PRO A CA 1
ATOM 863 C C . PRO A 1 104 ? 0.718 4.200 6.614 1.00 95.81 104 PRO A C 1
ATOM 865 O O . PRO A 1 104 ? 1.513 5.004 6.134 1.00 95.81 104 PRO A O 1
ATOM 868 N N . LYS A 1 105 ? 1.126 3.108 7.263 1.00 93.75 105 LYS A N 1
ATOM 869 C CA . LYS A 1 105 ? 2.522 2.643 7.275 1.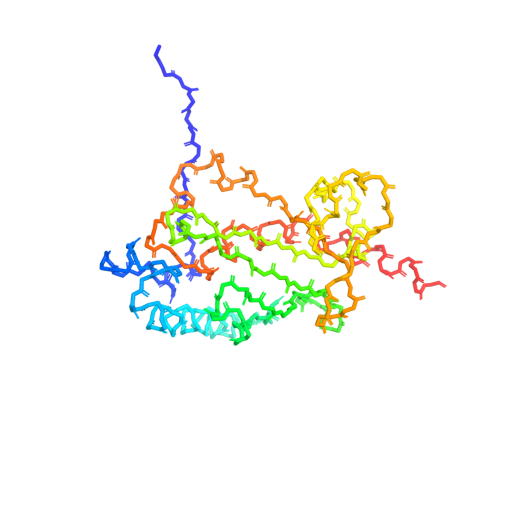00 93.75 105 LYS A CA 1
ATOM 870 C C . LYS A 1 105 ? 2.640 1.400 6.406 1.00 93.75 105 LYS A C 1
ATOM 872 O O . LYS A 1 105 ? 1.839 0.483 6.582 1.00 93.75 105 LYS A O 1
ATOM 877 N N . ALA A 1 106 ? 3.629 1.342 5.517 1.00 93.81 106 ALA A N 1
ATOM 878 C CA . ALA A 1 106 ? 3.920 0.141 4.735 1.00 93.81 106 ALA A CA 1
ATOM 879 C C . ALA A 1 106 ? 5.186 -0.556 5.220 1.00 93.81 106 ALA A C 1
ATOM 881 O O . ALA A 1 106 ? 6.220 0.068 5.455 1.00 93.81 106 ALA A O 1
ATOM 882 N N . PHE A 1 107 ? 5.092 -1.874 5.302 1.00 93.62 107 PHE A N 1
ATOM 883 C CA . PHE A 1 107 ? 6.171 -2.772 5.654 1.00 93.62 107 PHE A CA 1
ATOM 884 C C . PHE A 1 107 ? 6.342 -3.801 4.548 1.00 93.62 107 PHE A C 1
ATOM 886 O O . PHE A 1 107 ? 5.359 -4.327 4.032 1.00 93.62 107 PHE A O 1
ATOM 893 N N . ILE A 1 108 ? 7.585 -4.095 4.201 1.00 92.94 108 ILE A N 1
ATOM 894 C CA . ILE A 1 108 ? 7.956 -5.074 3.186 1.00 92.94 108 ILE A CA 1
ATOM 895 C C . ILE A 1 108 ? 8.806 -6.168 3.821 1.00 92.94 108 ILE A C 1
ATOM 897 O O . ILE A 1 108 ? 9.492 -5.904 4.809 1.00 92.94 108 ILE A O 1
ATOM 901 N N . GLU A 1 109 ? 8.737 -7.391 3.301 1.00 92.06 109 GLU A N 1
ATOM 902 C CA . GLU A 1 109 ? 9.587 -8.479 3.782 1.00 92.06 109 GLU A CA 1
ATOM 903 C C . GLU A 1 109 ? 11.083 -8.118 3.741 1.00 92.06 109 GLU A C 1
ATOM 905 O O . GLU A 1 109 ? 11.566 -7.408 2.853 1.00 92.06 109 GLU A O 1
ATOM 910 N N . ASP A 1 110 ? 11.815 -8.600 4.742 1.00 86.50 110 ASP A N 1
ATOM 911 C CA . ASP A 1 110 ? 13.225 -8.284 4.978 1.00 86.50 110 ASP A CA 1
ATOM 912 C C . ASP A 1 110 ? 14.179 -8.791 3.885 1.00 86.50 110 ASP A C 1
ATOM 914 O O . ASP A 1 110 ? 15.215 -8.168 3.652 1.00 86.50 110 ASP A O 1
ATOM 918 N N . SER A 1 111 ? 13.804 -9.841 3.148 1.00 85.25 111 SER A N 1
ATOM 919 C CA . SER A 1 111 ? 14.537 -10.355 1.980 1.00 85.25 111 SER A CA 1
ATOM 920 C C . SER A 1 111 ? 14.853 -9.252 0.958 1.00 85.25 111 SER A C 1
ATOM 922 O O . SER A 1 111 ? 15.901 -9.272 0.308 1.00 85.25 111 SER A O 1
ATOM 924 N N . LEU A 1 112 ? 13.986 -8.236 0.848 1.00 84.88 112 LEU A N 1
ATOM 925 C CA . LEU A 1 112 ? 14.179 -7.123 -0.071 1.00 84.88 112 LEU A CA 1
ATOM 926 C C . LEU A 1 112 ? 15.331 -6.203 0.354 1.00 84.88 112 LEU A C 1
ATOM 928 O O . LEU A 1 112 ? 15.926 -5.558 -0.506 1.00 84.88 112 LEU A O 1
ATOM 932 N N . ILE A 1 113 ? 15.695 -6.158 1.640 1.00 80.06 113 ILE A N 1
ATOM 933 C CA . ILE A 1 113 ? 16.848 -5.381 2.135 1.00 80.06 113 ILE A CA 1
ATOM 934 C C . ILE A 1 113 ? 18.123 -5.850 1.449 1.00 80.06 113 ILE A C 1
ATOM 936 O O . ILE A 1 113 ? 18.931 -5.035 1.005 1.00 80.06 113 ILE A O 1
ATOM 940 N N . GLU A 1 114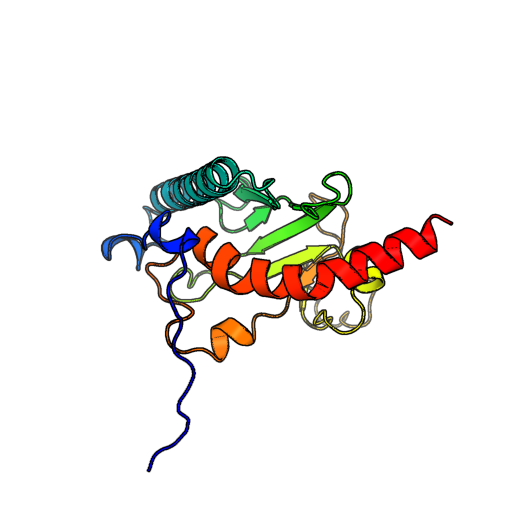 ? 18.275 -7.163 1.304 1.00 74.62 114 GLU A N 1
ATOM 941 C CA . GLU A 1 114 ? 19.446 -7.739 0.661 1.00 74.62 114 GLU A CA 1
ATOM 942 C C . GLU A 1 114 ? 19.520 -7.422 -0.840 1.00 74.62 114 GLU A C 1
ATOM 944 O O . GLU A 1 114 ? 20.610 -7.414 -1.411 1.00 74.62 114 GLU A O 1
ATOM 949 N N . LEU A 1 115 ? 18.373 -7.163 -1.479 1.00 77.19 115 LEU A N 1
ATOM 950 C CA . LEU A 1 115 ? 18.268 -6.874 -2.912 1.00 77.19 115 LEU A CA 1
ATOM 951 C C . LEU A 1 115 ? 18.300 -5.372 -3.228 1.00 77.19 115 LEU A C 1
ATOM 953 O O . LEU A 1 115 ? 18.778 -4.980 -4.289 1.00 77.19 115 LEU A O 1
ATOM 957 N N . ALA A 1 116 ? 17.774 -4.531 -2.338 1.00 70.00 116 ALA A N 1
ATOM 958 C CA . ALA A 1 116 ? 17.623 -3.089 -2.539 1.00 70.00 116 ALA A CA 1
ATOM 959 C C . ALA A 1 116 ? 18.688 -2.244 -1.810 1.00 70.00 116 ALA A C 1
ATOM 961 O O . ALA A 1 116 ? 18.804 -1.042 -2.070 1.00 70.00 116 ALA A O 1
ATOM 962 N N . GLY A 1 117 ? 19.486 -2.853 -0.926 1.00 65.94 117 GLY A N 1
ATOM 963 C CA . GLY A 1 117 ? 20.588 -2.202 -0.219 1.00 65.94 117 GLY A CA 1
ATOM 964 C C . GLY A 1 117 ? 20.135 -1.158 0.810 1.00 65.94 117 GLY A C 1
ATOM 965 O O . GLY A 1 117 ? 19.101 -1.291 1.460 1.00 65.94 117 GLY A O 1
ATOM 966 N N . SER A 1 118 ? 20.919 -0.085 0.969 1.00 57.53 118 SER A N 1
ATOM 967 C CA . SER A 1 118 ? 20.770 0.932 2.029 1.00 57.53 118 SER A CA 1
ATOM 968 C C . SER A 1 118 ? 19.533 1.839 1.927 1.00 57.53 118 SER A C 1
ATOM 970 O O . SER A 1 118 ? 19.367 2.733 2.753 1.00 57.53 118 SER A O 1
ATOM 972 N N . LYS A 1 119 ? 18.652 1.632 0.939 1.00 60.19 119 LYS A N 1
ATOM 973 C CA . LYS A 1 119 ? 17.437 2.445 0.725 1.00 60.19 119 LYS A CA 1
ATOM 974 C C . LYS A 1 119 ? 16.222 1.985 1.540 1.00 60.19 119 LYS A C 1
ATOM 976 O O . LYS A 1 119 ? 15.119 2.502 1.351 1.00 60.19 119 LYS A O 1
ATOM 981 N N . ILE A 1 120 ? 16.410 1.021 2.439 1.00 61.97 120 ILE A N 1
ATOM 982 C CA . ILE A 1 120 ? 15.375 0.541 3.353 1.00 61.97 120 ILE A CA 1
ATOM 983 C C . ILE A 1 120 ? 15.702 0.991 4.777 1.00 61.97 120 ILE A C 1
ATOM 985 O O . ILE A 1 120 ? 16.813 0.799 5.269 1.00 61.97 120 ILE A O 1
ATOM 989 N N . TYR A 1 121 ? 14.727 1.598 5.455 1.00 61.34 121 TYR A N 1
ATOM 990 C CA . TYR A 1 121 ? 14.905 2.136 6.800 1.00 61.34 121 TYR A CA 1
ATOM 991 C C . TYR A 1 121 ? 14.755 1.014 7.832 1.00 61.34 121 TYR A C 1
ATOM 993 O O . TYR A 1 121 ? 13.680 0.747 8.359 1.00 61.34 121 TYR A O 1
ATOM 1001 N N . VAL A 1 122 ? 15.881 0.385 8.171 1.00 63.53 122 VAL A N 1
ATOM 1002 C CA . VAL A 1 122 ? 15.977 -0.812 9.034 1.00 63.53 122 VAL A CA 1
ATOM 1003 C C . VAL A 1 122 ? 15.537 -0.583 10.497 1.00 63.53 122 VAL A C 1
ATOM 1005 O O . VAL A 1 122 ? 15.475 -1.519 11.295 1.00 63.53 122 VAL A O 1
ATOM 1008 N N . LYS A 1 123 ? 15.217 0.659 10.885 1.00 63.81 123 LYS A N 1
ATOM 1009 C CA . LYS A 1 123 ? 14.884 1.008 12.277 1.00 63.81 123 LYS A CA 1
ATOM 1010 C C . LYS A 1 123 ? 13.471 0.594 12.695 1.00 63.81 123 LYS A C 1
ATOM 1012 O O . LYS A 1 123 ? 13.266 0.302 13.868 1.00 63.81 123 LYS A O 1
ATOM 1017 N N . ASN A 1 124 ? 12.520 0.525 11.760 1.00 77.50 124 ASN A N 1
ATOM 1018 C CA . ASN A 1 124 ? 11.126 0.202 12.068 1.00 77.50 124 ASN A CA 1
ATOM 1019 C C . ASN A 1 124 ? 10.781 -1.196 11.555 1.00 77.50 124 ASN A C 1
ATOM 1021 O O . ASN A 1 124 ? 10.704 -1.419 10.349 1.00 77.50 124 ASN A O 1
ATOM 1025 N N . ARG A 1 125 ? 10.577 -2.133 12.484 1.00 82.69 125 ARG A N 1
ATOM 1026 C CA . ARG A 1 125 ? 10.317 -3.548 12.194 1.00 82.69 125 ARG A CA 1
ATOM 1027 C C . ARG A 1 125 ? 8.867 -3.912 12.477 1.00 82.69 125 ARG A C 1
ATOM 1029 O O . ARG A 1 125 ? 8.238 -3.326 13.362 1.00 82.69 125 ARG A O 1
ATOM 1036 N N . PHE A 1 126 ? 8.368 -4.904 11.751 1.00 83.69 126 PHE A N 1
ATOM 1037 C CA . PHE A 1 126 ? 7.089 -5.532 12.034 1.00 83.69 126 PHE A CA 1
ATOM 1038 C C . PHE A 1 126 ? 7.197 -7.069 11.996 1.00 83.69 126 PHE A C 1
ATOM 1040 O O . PHE A 1 126 ? 7.690 -7.610 11.004 1.00 83.69 126 PHE A O 1
ATOM 1047 N N . PRO A 1 127 ? 6.702 -7.776 13.029 1.00 85.88 127 PRO A N 1
ATOM 1048 C CA . PRO A 1 127 ? 6.231 -7.250 14.316 1.00 85.88 127 PRO A CA 1
ATOM 1049 C C . PRO A 1 127 ? 7.325 -6.481 15.085 1.00 85.88 127 PRO A C 1
ATOM 1051 O O . PRO A 1 127 ? 8.514 -6.711 14.854 1.00 85.88 127 PRO A O 1
ATOM 1054 N N . PRO A 1 128 ? 6.960 -5.540 15.976 1.00 83.25 128 PRO A N 1
ATOM 1055 C CA . PRO A 1 128 ? 7.951 -4.839 16.784 1.00 83.25 128 PRO A CA 1
ATOM 1056 C C . PRO A 1 128 ? 8.650 -5.821 17.742 1.00 83.25 128 PRO A C 1
ATOM 1058 O O . PRO A 1 128 ? 7.996 -6.734 18.258 1.00 83.25 128 PRO A O 1
ATOM 1061 N N . PRO A 1 129 ? 9.959 -5.654 18.006 1.00 80.94 129 PRO A N 1
ATOM 1062 C CA . PRO A 1 129 ? 10.655 -6.486 18.978 1.00 80.94 129 PRO A CA 1
ATOM 1063 C C . PRO A 1 129 ? 10.080 -6.281 20.389 1.00 80.94 129 PRO A C 1
ATOM 1065 O O . PRO A 1 129 ? 9.594 -5.187 20.704 1.00 80.94 129 PRO A O 1
ATOM 1068 N N . PRO A 1 130 ? 10.142 -7.304 21.261 1.00 81.88 130 PRO A N 1
ATOM 1069 C CA . PRO A 1 130 ? 9.880 -7.123 22.684 1.00 81.88 130 PRO A CA 1
ATOM 1070 C C . PRO A 1 130 ? 10.756 -5.999 23.256 1.00 81.88 130 PRO A C 1
ATOM 1072 O O . PRO A 1 130 ? 11.896 -5.814 22.824 1.00 81.88 130 PRO A O 1
ATOM 1075 N N . LYS A 1 131 ? 10.239 -5.257 24.242 1.00 79.69 131 LYS A N 1
ATOM 1076 C CA . LYS A 1 131 ? 11.006 -4.193 24.914 1.00 79.69 131 LYS A CA 1
ATOM 1077 C C . LYS A 1 131 ? 12.323 -4.756 25.468 1.00 79.69 131 LYS A C 1
ATOM 1079 O O . LYS A 1 131 ? 12.285 -5.753 26.187 1.00 79.69 131 LYS A O 1
ATOM 1084 N N . GLY A 1 132 ? 13.454 -4.115 25.158 1.00 78.31 132 GLY A N 1
ATOM 1085 C CA . GLY A 1 132 ? 14.787 -4.548 25.595 1.00 78.31 132 GLY A CA 1
ATOM 1086 C C . GLY A 1 132 ? 15.439 -5.629 24.722 1.00 78.31 132 GLY A C 1
ATOM 1087 O O . GLY A 1 132 ? 16.490 -6.150 25.089 1.00 78.31 132 GLY A O 1
ATOM 1088 N N . ALA A 1 133 ? 14.831 -5.984 23.585 1.00 77.94 133 ALA A N 1
ATOM 1089 C CA . ALA A 1 133 ? 15.363 -6.945 22.616 1.00 77.94 133 ALA A CA 1
ATOM 1090 C C . ALA A 1 133 ? 15.594 -6.311 21.230 1.00 77.94 133 ALA A C 1
ATOM 1092 O O . ALA A 1 133 ? 15.486 -6.985 20.205 1.00 77.94 133 ALA A O 1
ATOM 1093 N N . GLU A 1 134 ? 15.917 -5.015 21.166 1.00 75.75 1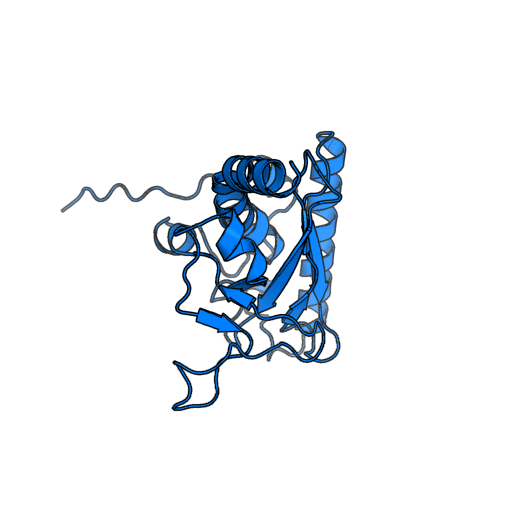34 GLU A N 1
ATOM 1094 C CA . GLU A 1 134 ? 16.072 -4.277 19.901 1.00 75.75 134 GLU A CA 1
ATOM 1095 C C . GLU A 1 134 ? 17.204 -4.851 19.023 1.00 75.75 134 GLU A C 1
ATOM 1097 O O . GLU A 1 134 ? 17.112 -4.865 17.788 1.00 75.75 134 GLU A O 1
ATOM 1102 N N . ASN A 1 135 ? 18.234 -5.403 19.672 1.00 74.62 135 ASN A N 1
ATOM 1103 C CA . ASN A 1 135 ? 19.379 -6.069 19.042 1.00 74.62 135 ASN A CA 1
ATOM 1104 C C . ASN A 1 135 ? 19.197 -7.593 18.888 1.00 74.62 135 ASN A C 1
ATOM 1106 O O . ASN A 1 135 ? 20.129 -8.282 18.480 1.00 74.62 135 ASN A O 1
ATOM 1110 N N . GLY A 1 136 ? 18.024 -8.129 19.241 1.00 72.69 136 GLY A N 1
ATOM 1111 C CA . GLY A 1 136 ? 17.697 -9.549 19.124 1.00 72.69 136 GLY A CA 1
ATOM 1112 C C . GLY A 1 136 ? 17.331 -9.988 17.696 1.00 72.69 136 GLY A C 1
ATOM 1113 O O . GLY A 1 136 ? 17.286 -9.162 16.776 1.00 72.69 136 GLY A O 1
ATOM 1114 N N . PRO A 1 137 ? 17.051 -11.292 17.493 1.00 76.81 137 PRO A N 1
ATOM 1115 C CA . PRO A 1 137 ? 16.591 -11.812 16.208 1.00 76.81 137 PRO A CA 1
ATOM 1116 C C . PRO A 1 137 ? 15.297 -11.124 15.766 1.00 76.81 137 PRO A C 1
ATOM 1118 O O . PRO A 1 137 ? 14.472 -10.716 16.587 1.00 76.81 137 PRO A O 1
ATOM 1121 N N . TRP A 1 138 ? 15.121 -10.991 14.452 1.00 81.81 138 TRP A N 1
ATOM 1122 C CA . TRP A 1 138 ? 13.977 -10.278 13.897 1.00 81.81 138 TRP A CA 1
ATOM 1123 C C . TRP A 1 138 ? 12.675 -11.031 14.204 1.00 81.81 138 TRP A C 1
ATOM 1125 O O . TRP A 1 138 ? 12.576 -12.223 13.896 1.00 81.81 138 TRP A O 1
ATOM 1135 N N . PRO A 1 139 ? 11.679 -10.365 14.823 1.00 86.12 139 PRO A N 1
ATOM 1136 C CA . PRO A 1 139 ? 10.380 -10.972 15.056 1.00 86.12 139 PRO A CA 1
ATOM 1137 C C . PRO A 1 139 ? 9.720 -11.349 13.735 1.00 86.12 139 PRO A C 1
ATOM 1139 O O . PRO A 1 139 ? 9.762 -10.590 12.766 1.00 86.12 139 PRO A O 1
ATOM 1142 N N . LYS A 1 140 ? 9.065 -12.506 13.730 1.00 89.75 140 LYS A N 1
ATOM 1143 C CA . LYS A 1 140 ? 8.300 -12.996 12.587 1.00 89.75 140 LYS A CA 1
ATOM 1144 C C . LYS A 1 140 ? 6.817 -12.748 12.810 1.00 89.75 140 LYS A C 1
ATOM 1146 O O . LYS A 1 140 ? 6.299 -12.985 13.902 1.00 89.75 140 LYS A O 1
ATOM 1151 N N . ASP A 1 141 ? 6.140 -12.271 11.775 1.00 90.56 141 ASP A N 1
ATOM 1152 C CA . ASP A 1 141 ? 4.685 -12.208 11.740 1.00 90.56 141 ASP A CA 1
ATOM 1153 C C . ASP A 1 141 ? 4.122 -13.633 11.815 1.00 90.56 141 ASP A C 1
ATOM 1155 O O . ASP A 1 141 ? 4.612 -14.546 11.151 1.00 90.56 141 ASP A O 1
ATOM 1159 N N . GLN A 1 142 ? 3.115 -13.834 12.664 1.00 87.88 142 GLN A N 1
ATOM 1160 C CA . GLN A 1 142 ? 2.551 -15.164 12.908 1.00 87.88 142 GLN A CA 1
ATOM 1161 C C . GLN A 1 142 ? 1.757 -15.704 11.714 1.00 87.88 142 GLN A C 1
ATOM 1163 O O . GLN A 1 142 ? 1.609 -16.915 11.599 1.00 87.88 142 GLN A O 1
ATOM 1168 N N . GLU A 1 143 ? 1.252 -14.828 10.842 1.00 88.81 143 GLU A N 1
ATOM 1169 C CA . GLU A 1 143 ? 0.433 -15.220 9.694 1.00 88.81 143 GLU A CA 1
ATOM 1170 C C . GLU A 1 143 ? 1.307 -15.585 8.486 1.00 88.81 143 GLU A C 1
ATOM 1172 O O . GLU A 1 143 ? 0.976 -16.504 7.742 1.00 88.81 143 GLU A O 1
ATOM 1177 N N . THR A 1 144 ? 2.432 -14.890 8.280 1.00 88.81 144 THR A N 1
ATOM 1178 C CA . THR A 1 144 ? 3.318 -15.131 7.124 1.00 88.81 144 THR A CA 1
ATOM 1179 C C . THR A 1 144 ? 4.589 -15.911 7.457 1.00 88.81 144 THR A C 1
ATOM 1181 O O . THR A 1 144 ? 5.235 -16.440 6.555 1.00 88.81 144 THR A O 1
ATOM 1184 N N . GLY A 1 145 ? 4.995 -15.968 8.729 1.00 91.25 145 GLY A N 1
ATOM 1185 C CA . GLY A 1 145 ? 6.276 -16.546 9.149 1.00 91.25 145 GLY A CA 1
ATOM 1186 C C . GLY A 1 145 ? 7.506 -15.728 8.727 1.00 91.25 145 GLY A C 1
ATOM 1187 O O . GLY A 1 145 ? 8.633 -16.220 8.841 1.00 91.25 145 GLY A O 1
ATOM 1188 N N . LYS A 1 146 ? 7.308 -14.493 8.247 1.00 91.94 146 LYS A N 1
ATOM 1189 C CA . LYS A 1 146 ? 8.357 -13.595 7.740 1.00 91.94 146 LYS A CA 1
ATOM 1190 C C . LYS A 1 146 ? 8.553 -12.386 8.646 1.00 91.94 146 LYS A C 1
ATOM 1192 O O . LYS A 1 146 ? 7.652 -12.012 9.395 1.00 91.94 146 LYS A O 1
ATOM 1197 N N . SER A 1 147 ? 9.720 -11.763 8.552 1.00 91.44 147 SER A N 1
ATOM 1198 C CA . SER A 1 147 ? 9.991 -10.476 9.190 1.00 91.44 147 SER A CA 1
ATOM 1199 C C . SER A 1 147 ? 9.794 -9.349 8.186 1.00 91.44 147 SER A C 1
ATOM 1201 O O . SER A 1 147 ? 10.059 -9.517 6.995 1.00 91.44 147 SER A O 1
ATOM 1203 N N . PHE A 1 148 ? 9.369 -8.185 8.670 1.00 92.44 148 PHE A N 1
ATOM 1204 C CA . PHE A 1 148 ? 9.129 -7.031 7.817 1.00 92.44 148 PHE A CA 1
ATOM 1205 C C . PHE A 1 148 ? 9.833 -5.786 8.334 1.00 92.44 148 PHE A C 1
ATOM 1207 O O . PHE A 1 148 ? 10.051 -5.597 9.534 1.00 92.44 148 PHE A O 1
ATOM 1214 N N . VAL A 1 149 ? 10.132 -4.894 7.402 1.00 89.75 149 VAL A N 1
ATOM 1215 C CA . VAL A 1 149 ? 10.771 -3.607 7.634 1.00 89.75 149 VAL A CA 1
ATOM 1216 C C . VAL A 1 149 ? 9.952 -2.512 6.975 1.00 89.75 149 VAL A C 1
ATOM 1218 O O . VAL A 1 149 ? 9.391 -2.695 5.897 1.00 89.75 149 VAL A O 1
ATOM 1221 N N . MET A 1 150 ? 9.847 -1.370 7.640 1.00 88.75 150 MET A N 1
ATOM 1222 C CA . MET A 1 150 ? 9.105 -0.236 7.113 1.00 88.75 150 MET A CA 1
ATOM 1223 C C . MET A 1 150 ? 9.828 0.352 5.899 1.00 88.75 150 MET A C 1
ATOM 1225 O O . MET A 1 150 ? 11.048 0.548 5.919 1.00 88.75 150 MET A O 1
ATOM 1229 N N . ILE A 1 151 ? 9.072 0.665 4.851 1.00 86.88 151 ILE A N 1
ATOM 1230 C CA . ILE A 1 151 ? 9.604 1.436 3.726 1.00 86.88 151 ILE A CA 1
ATOM 1231 C C . ILE A 1 151 ? 9.699 2.920 4.121 1.00 86.88 151 ILE A C 1
ATOM 1233 O O . ILE A 1 151 ? 9.082 3.360 5.092 1.00 86.88 151 ILE A O 1
ATOM 1237 N N . CYS A 1 152 ? 10.496 3.700 3.392 1.00 79.38 152 CYS A N 1
ATOM 1238 C CA . CYS A 1 152 ? 10.582 5.142 3.629 1.00 79.38 152 CYS A CA 1
ATOM 1239 C C . CYS A 1 152 ? 9.255 5.838 3.289 1.00 79.38 152 CYS A C 1
ATOM 1241 O O . CYS A 1 152 ? 8.636 5.482 2.289 1.00 79.38 152 CYS A O 1
ATOM 1243 N N . HIS A 1 153 ? 8.859 6.823 4.102 1.00 80.69 153 HIS A N 1
ATOM 1244 C CA . HIS A 1 153 ? 7.692 7.692 3.876 1.00 80.69 153 HIS A CA 1
ATOM 1245 C C . HIS A 1 153 ? 8.056 9.189 3.904 1.00 80.69 153 HIS A C 1
ATOM 1247 O O . HIS A 1 153 ? 7.186 10.053 4.057 1.00 80.69 153 HIS A O 1
ATOM 1253 N N . ASP A 1 154 ? 9.353 9.511 3.816 1.00 78.19 154 ASP A N 1
ATOM 1254 C CA . ASP A 1 154 ? 9.864 10.878 3.982 1.00 78.19 154 ASP A CA 1
ATOM 1255 C C . ASP A 1 154 ? 9.309 11.811 2.898 1.00 78.19 154 ASP A C 1
ATOM 1257 O O . ASP A 1 154 ? 9.060 12.988 3.156 1.00 78.19 154 ASP A O 1
ATOM 1261 N N . HIS A 1 155 ? 9.041 11.281 1.701 1.00 79.75 155 HIS A N 1
ATOM 1262 C CA . HIS A 1 155 ? 8.518 12.064 0.588 1.00 79.75 155 HIS A CA 1
ATOM 1263 C C . HIS A 1 155 ? 7.095 12.578 0.854 1.00 79.75 155 HIS A C 1
ATOM 1265 O O . HIS A 1 155 ? 6.850 13.771 0.671 1.00 79.75 155 HIS A O 1
ATOM 1271 N N . MET A 1 156 ? 6.185 11.751 1.388 1.00 83.31 156 MET A N 1
ATOM 1272 C CA . MET A 1 156 ? 4.853 12.232 1.796 1.00 83.31 156 MET A CA 1
ATOM 1273 C C . MET A 1 156 ? 4.895 13.274 2.915 1.00 83.31 156 MET A C 1
ATOM 1275 O O . MET A 1 156 ? 3.996 14.105 3.002 1.00 83.31 156 MET A O 1
ATOM 1279 N N . SER A 1 157 ? 5.912 13.232 3.779 1.00 79.31 157 SER A N 1
ATOM 1280 C CA . SER A 1 157 ? 6.063 14.207 4.869 1.00 79.31 157 SER A CA 1
ATOM 1281 C C . SER A 1 157 ? 6.670 15.530 4.388 1.00 79.31 157 SER A C 1
ATOM 1283 O O . SER A 1 157 ? 6.407 16.575 4.977 1.00 79.31 157 SER A O 1
ATOM 1285 N N . ALA A 1 158 ? 7.478 15.494 3.325 1.00 82.31 158 ALA A N 1
ATOM 1286 C CA . ALA A 1 158 ? 8.190 16.654 2.791 1.00 82.31 158 ALA A CA 1
ATOM 1287 C C . ALA A 1 158 ? 7.388 17.462 1.753 1.00 82.31 158 ALA A C 1
ATOM 1289 O O . ALA A 1 158 ? 7.719 18.617 1.490 1.00 82.31 158 ALA A O 1
ATOM 1290 N N . VAL A 1 159 ? 6.365 16.865 1.134 1.00 86.25 159 VAL A N 1
ATOM 1291 C CA . VAL A 1 159 ? 5.604 17.468 0.028 1.00 86.25 159 VAL A CA 1
ATOM 1292 C C . VAL A 1 159 ? 4.244 17.955 0.520 1.00 86.25 159 VAL A C 1
ATOM 1294 O O . VAL A 1 159 ? 3.422 17.184 1.021 1.00 86.25 159 VAL A O 1
ATOM 1297 N N . GLN A 1 160 ? 3.969 19.248 0.338 1.00 87.50 160 GLN A N 1
ATOM 1298 C CA . GLN A 1 160 ? 2.693 19.833 0.742 1.00 87.50 160 GLN A CA 1
ATOM 1299 C C . GLN A 1 160 ? 1.535 19.200 -0.044 1.00 87.50 160 GLN A C 1
ATOM 1301 O O . GLN A 1 160 ? 1.573 19.105 -1.271 1.00 87.50 160 GLN A O 1
ATOM 1306 N N . GLY A 1 161 ? 0.486 18.780 0.668 1.00 88.69 161 GLY A N 1
ATOM 1307 C CA . GLY A 1 161 ? -0.690 18.146 0.064 1.00 88.69 161 GLY A CA 1
ATOM 1308 C C . GLY A 1 161 ? -0.464 16.704 -0.405 1.00 88.69 161 GLY A C 1
ATOM 1309 O O . GLY A 1 161 ? -1.342 16.137 -1.059 1.00 88.69 161 GLY A O 1
ATOM 1310 N N . ALA A 1 162 ? 0.679 16.087 -0.076 1.00 90.69 162 ALA A N 1
ATOM 1311 C CA . ALA A 1 162 ? 0.929 14.683 -0.397 1.00 90.69 162 ALA A CA 1
ATOM 1312 C C . ALA A 1 162 ? -0.015 13.735 0.357 1.00 90.69 162 ALA A C 1
ATOM 1314 O O . ALA A 1 162 ? -0.435 12.731 -0.222 1.00 90.69 162 ALA A O 1
ATOM 1315 N N . TRP A 1 163 ? -0.422 14.082 1.584 1.00 94.88 163 TRP A N 1
ATOM 1316 C CA . TRP A 1 163 ? -1.476 13.392 2.329 1.00 94.88 163 TRP A CA 1
ATOM 1317 C C . TRP A 1 163 ? -2.604 14.342 2.748 1.00 94.88 163 TRP A C 1
ATOM 1319 O O . TRP A 1 163 ? -2.366 15.507 3.058 1.00 94.88 163 TRP A O 1
ATOM 1329 N N . SER A 1 164 ? -3.829 13.819 2.764 1.00 94.62 164 SER A N 1
ATOM 1330 C CA . SER A 1 164 ? -5.037 14.483 3.251 1.00 94.62 164 SER A CA 1
ATOM 1331 C C . SER A 1 164 ? -6.029 13.409 3.735 1.00 94.62 164 SER A C 1
ATOM 1333 O O . SER A 1 164 ? -6.021 12.309 3.175 1.00 94.62 164 SER A O 1
ATOM 1335 N N . PRO A 1 165 ? -6.888 13.675 4.738 1.00 96.50 165 PRO A N 1
ATOM 1336 C CA . PRO A 1 165 ? -7.796 12.669 5.311 1.00 96.50 165 PRO A CA 1
ATOM 1337 C C . PRO A 1 165 ? -8.827 12.073 4.335 1.00 96.50 165 PRO A C 1
ATOM 1339 O O . PRO A 1 165 ? -9.358 10.980 4.558 1.00 96.50 165 PRO A O 1
ATOM 1342 N N . ASN A 1 166 ? -9.110 12.764 3.229 1.00 96.12 166 ASN A N 1
ATOM 1343 C CA . ASN A 1 166 ? -9.976 12.256 2.162 1.00 96.12 166 ASN A CA 1
ATOM 1344 C C . ASN A 1 166 ? -9.274 11.262 1.232 1.00 96.12 166 ASN A C 1
ATOM 1346 O O . ASN A 1 166 ? -9.918 10.655 0.374 1.00 96.12 166 ASN A O 1
ATOM 1350 N N . LEU A 1 167 ? -7.967 11.071 1.386 1.00 97.12 167 LEU A N 1
ATOM 1351 C CA . LEU A 1 167 ? -7.215 10.090 0.627 1.00 97.12 167 LEU A CA 1
ATOM 1352 C C . LEU A 1 167 ? -7.319 8.703 1.266 1.00 97.12 167 LEU A C 1
ATOM 1354 O O . LEU A 1 167 ? -7.524 8.522 2.468 1.00 97.12 167 LEU A O 1
ATOM 1358 N N . GLY A 1 168 ? -7.178 7.708 0.402 1.00 97.44 168 GLY A N 1
ATOM 1359 C CA . GLY A 1 168 ? -7.263 6.287 0.727 1.00 97.44 168 GLY A CA 1
ATOM 1360 C C . GLY A 1 168 ? -5.932 5.559 0.577 1.00 97.44 168 GLY A C 1
ATOM 1361 O O . GLY A 1 168 ? -4.938 6.119 0.108 1.00 97.44 168 GLY A O 1
ATOM 1362 N N . ILE A 1 169 ? -5.937 4.267 0.890 1.00 98.06 169 ILE A N 1
ATOM 1363 C CA . ILE A 1 169 ? -4.797 3.358 0.709 1.00 98.06 169 ILE A CA 1
ATOM 1364 C C . ILE A 1 169 ? -4.320 3.383 -0.746 1.00 98.06 169 ILE A C 1
ATOM 1366 O O . ILE A 1 169 ? -3.121 3.414 -1.001 1.00 98.06 169 ILE A O 1
ATOM 1370 N N . VAL A 1 170 ? -5.232 3.449 -1.719 1.00 97.94 170 VAL A N 1
ATOM 1371 C CA . VAL A 1 170 ? -4.850 3.520 -3.138 1.00 97.94 170 VAL A CA 1
ATOM 1372 C C . VAL A 1 170 ? -3.986 4.744 -3.462 1.00 97.94 170 VAL A C 1
ATOM 1374 O O . VAL A 1 170 ? -3.024 4.642 -4.220 1.00 97.94 170 VAL A O 1
ATOM 1377 N N . HIS A 1 171 ? -4.273 5.888 -2.839 1.00 97.19 171 HIS A N 1
ATOM 1378 C CA . HIS A 1 171 ? -3.506 7.113 -3.037 1.00 97.19 171 HIS A CA 1
ATOM 1379 C C . HIS A 1 171 ? -2.129 6.968 -2.400 1.00 97.19 171 HIS A C 1
ATOM 1381 O O . HIS A 1 171 ? -1.132 7.316 -3.016 1.00 97.19 171 HIS A O 1
ATOM 1387 N N . PHE A 1 172 ? -2.050 6.362 -1.216 1.00 96.19 172 PHE A N 1
ATOM 1388 C CA . PHE A 1 172 ? -0.773 6.019 -0.594 1.00 96.19 172 PHE A CA 1
ATOM 1389 C C . PHE A 1 172 ? 0.092 5.117 -1.497 1.00 96.19 172 PHE A C 1
ATOM 1391 O O . PHE A 1 172 ? 1.296 5.337 -1.636 1.00 96.19 172 PHE A O 1
ATOM 1398 N N . PHE A 1 173 ? -0.524 4.153 -2.191 1.00 96.12 173 PHE A N 1
ATOM 1399 C CA . PHE A 1 173 ? 0.174 3.306 -3.160 1.00 96.12 173 PHE A CA 1
ATOM 1400 C C . PHE A 1 173 ? 0.703 4.094 -4.360 1.00 96.12 173 PHE A C 1
ATOM 1402 O O . PHE A 1 173 ? 1.855 3.910 -4.746 1.00 96.12 173 PHE A O 1
ATOM 1409 N N . ILE A 1 174 ? -0.117 4.973 -4.937 1.00 94.50 174 ILE A N 1
ATOM 1410 C CA . ILE A 1 174 ? 0.257 5.791 -6.099 1.00 94.50 174 ILE A CA 1
ATOM 1411 C C . ILE A 1 174 ? 1.354 6.797 -5.735 1.00 94.50 174 ILE A C 1
ATOM 1413 O O . ILE A 1 174 ? 2.313 6.962 -6.488 1.00 94.50 174 ILE A O 1
ATOM 1417 N N . ARG A 1 175 ? 1.201 7.475 -4.594 1.00 92.62 175 ARG A N 1
ATOM 1418 C CA . ARG A 1 175 ? 2.017 8.632 -4.219 1.00 92.62 175 ARG A CA 1
ATOM 1419 C C . ARG A 1 175 ? 3.342 8.259 -3.562 1.00 92.62 175 ARG A C 1
ATOM 1421 O O . ARG A 1 1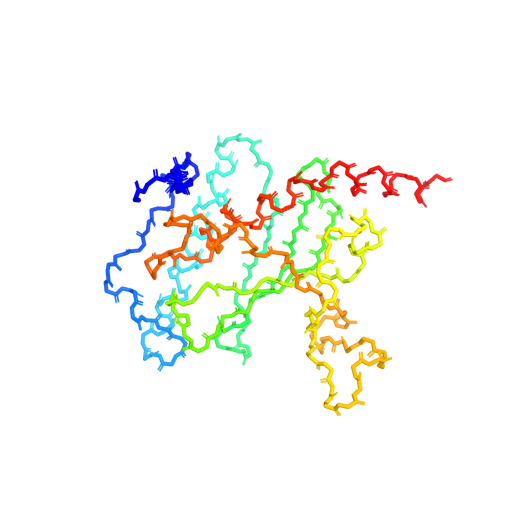75 ? 4.329 8.953 -3.784 1.00 92.62 175 ARG A O 1
ATOM 1428 N N . GLU A 1 176 ? 3.373 7.168 -2.794 1.00 91.19 176 GLU A N 1
ATOM 1429 C CA . GLU A 1 176 ? 4.545 6.801 -1.992 1.00 91.19 176 GLU A CA 1
ATOM 1430 C C . GLU A 1 176 ? 5.093 5.421 -2.333 1.00 91.19 176 GLU A C 1
ATOM 1432 O O . GLU A 1 176 ? 6.253 5.299 -2.728 1.00 91.19 176 GLU A O 1
ATOM 1437 N N . VAL A 1 177 ? 4.266 4.374 -2.233 1.00 92.62 177 VAL A N 1
ATOM 1438 C CA . VAL A 1 177 ? 4.752 2.993 -2.401 1.00 92.62 177 VAL A CA 1
ATOM 1439 C C . VAL A 1 177 ? 5.327 2.790 -3.802 1.00 92.62 177 VAL A C 1
ATOM 1441 O O . VAL A 1 177 ? 6.416 2.235 -3.939 1.00 92.62 177 VAL A O 1
ATOM 1444 N N . TRP A 1 178 ? 4.639 3.273 -4.840 1.00 91.50 178 TRP A N 1
ATOM 1445 C CA . TRP A 1 178 ? 5.131 3.200 -6.213 1.00 91.50 178 TRP A CA 1
ATOM 1446 C C . TRP A 1 178 ? 6.405 4.016 -6.410 1.00 91.50 178 TRP A C 1
ATOM 1448 O O . TRP A 1 178 ? 7.338 3.524 -7.037 1.00 91.50 178 TRP A O 1
ATOM 1458 N N . PHE A 1 179 ? 6.473 5.234 -5.866 1.00 86.88 179 PHE A N 1
ATOM 1459 C CA . PHE A 1 179 ? 7.646 6.098 -6.006 1.00 86.88 179 PHE A CA 1
ATOM 1460 C C . PHE A 1 179 ? 8.896 5.439 -5.410 1.00 86.88 179 PHE A C 1
ATOM 1462 O O . PHE A 1 179 ? 9.926 5.319 -6.079 1.00 86.88 179 PHE A O 1
ATOM 1469 N N . TRP A 1 180 ? 8.773 4.926 -4.184 1.00 87.50 180 TRP A N 1
ATOM 1470 C CA . TRP A 1 180 ? 9.825 4.160 -3.524 1.00 87.50 180 TRP A CA 1
ATOM 1471 C C . TRP A 1 180 ? 10.177 2.893 -4.314 1.00 87.50 180 TRP A C 1
ATOM 1473 O O . TRP A 1 180 ? 11.350 2.639 -4.591 1.00 87.50 180 TRP A O 1
ATOM 1483 N N . PHE A 1 181 ? 9.175 2.117 -4.736 1.00 88.81 181 PHE A N 1
ATOM 1484 C CA . PHE A 1 181 ? 9.402 0.841 -5.410 1.00 88.81 181 PHE A CA 1
ATOM 1485 C C . PHE A 1 181 ? 10.057 1.018 -6.783 1.00 88.81 181 PHE A C 1
ATOM 1487 O O . PHE A 1 181 ? 11.066 0.373 -7.072 1.00 88.81 181 PHE A O 1
ATOM 1494 N N . ALA A 1 182 ? 9.546 1.935 -7.609 1.00 87.25 182 ALA A N 1
ATOM 1495 C CA . ALA A 1 182 ? 10.084 2.266 -8.927 1.00 87.25 182 ALA A CA 1
ATOM 1496 C C . ALA A 1 182 ? 11.561 2.681 -8.866 1.00 87.25 182 ALA A C 1
ATOM 1498 O O . ALA A 1 182 ? 12.347 2.271 -9.721 1.00 87.25 182 ALA A O 1
ATOM 1499 N N . ALA A 1 183 ? 11.969 3.402 -7.817 1.00 85.19 183 ALA A N 1
ATOM 1500 C CA . ALA A 1 183 ? 13.357 3.813 -7.617 1.00 85.19 183 ALA A CA 1
ATOM 1501 C C . ALA A 1 183 ? 14.335 2.649 -7.346 1.00 85.19 183 ALA A C 1
ATOM 1503 O O . ALA A 1 183 ? 15.552 2.852 -7.415 1.00 85.19 183 ALA A O 1
ATOM 1504 N N . MET A 1 184 ? 13.843 1.442 -7.037 1.00 85.69 184 MET A N 1
ATOM 1505 C CA . MET A 1 184 ? 14.687 0.279 -6.731 1.00 85.69 184 MET A CA 1
ATOM 1506 C C . MET A 1 184 ? 14.520 -0.896 -7.696 1.00 85.69 184 MET A C 1
ATOM 1508 O O . MET A 1 184 ? 15.363 -1.789 -7.663 1.00 85.69 184 MET A O 1
ATOM 1512 N N . GLN A 1 185 ? 13.501 -0.921 -8.567 1.00 88.69 185 GLN A N 1
ATOM 1513 C CA . GLN A 1 185 ? 13.226 -2.078 -9.442 1.00 88.69 185 GLN A CA 1
ATOM 1514 C C . GLN A 1 185 ? 14.467 -2.542 -10.222 1.00 88.69 185 GLN A C 1
ATOM 1516 O O . GLN A 1 185 ? 14.779 -3.731 -10.242 1.00 88.69 185 GLN A O 1
ATOM 1521 N N . ASN A 1 186 ? 15.231 -1.606 -10.795 1.00 87.00 186 ASN A N 1
ATOM 1522 C CA . ASN A 1 186 ? 16.452 -1.923 -11.545 1.00 87.00 186 ASN A CA 1
ATOM 1523 C C . ASN A 1 186 ? 17.569 -2.512 -10.669 1.00 87.00 186 ASN A C 1
ATOM 1525 O O . ASN A 1 186 ? 18.343 -3.345 -11.141 1.00 87.00 186 ASN A O 1
ATOM 1529 N N . VAL A 1 187 ? 17.663 -2.082 -9.408 1.00 87.25 187 VAL A N 1
ATOM 1530 C CA . VAL A 1 187 ? 18.644 -2.606 -8.444 1.00 87.25 187 VAL A CA 1
ATOM 1531 C C . VAL A 1 187 ? 18.266 -4.036 -8.066 1.00 87.25 187 VAL A C 1
ATOM 1533 O O . VAL A 1 187 ? 19.097 -4.934 -8.182 1.00 87.25 187 VAL A O 1
ATOM 1536 N N . ILE A 1 188 ? 16.989 -4.257 -7.739 1.00 88.06 188 ILE A N 1
ATOM 1537 C CA . ILE A 1 188 ? 16.450 -5.570 -7.374 1.00 88.06 188 ILE A CA 1
ATOM 1538 C C . ILE A 1 188 ? 16.649 -6.574 -8.515 1.00 88.06 188 ILE A C 1
ATOM 1540 O O . ILE A 1 188 ? 17.146 -7.672 -8.285 1.00 88.06 188 ILE A O 1
ATOM 1544 N N . LEU A 1 189 ? 16.308 -6.201 -9.754 1.00 89.12 189 LEU A N 1
ATOM 1545 C CA . LEU A 1 189 ? 16.468 -7.076 -10.921 1.00 89.12 189 LEU A CA 1
ATOM 1546 C C . LEU A 1 189 ? 17.930 -7.460 -11.166 1.00 89.12 189 LEU A C 1
ATOM 1548 O O . LEU A 1 189 ? 18.219 -8.623 -11.449 1.00 89.12 189 LEU A O 1
ATOM 1552 N N . ARG A 1 190 ? 18.850 -6.496 -11.047 1.00 87.56 190 ARG A N 1
ATOM 1553 C CA . ARG A 1 190 ? 20.287 -6.730 -11.236 1.00 87.56 190 ARG A CA 1
ATOM 1554 C C . ARG A 1 190 ? 20.832 -7.697 -10.192 1.00 87.56 190 ARG A C 1
ATOM 1556 O O . ARG A 1 190 ? 21.526 -8.647 -10.544 1.00 87.56 190 ARG A O 1
ATOM 1563 N N . GLU A 1 191 ? 20.513 -7.461 -8.926 1.00 86.44 191 GLU A N 1
ATOM 1564 C CA . GLU A 1 191 ? 21.005 -8.292 -7.830 1.00 86.44 191 GLU A CA 1
ATOM 1565 C C . GLU A 1 191 ? 20.379 -9.691 -7.862 1.00 86.44 191 GLU A C 1
ATOM 1567 O O . GLU A 1 191 ? 21.076 -10.690 -7.697 1.00 86.44 191 GLU A O 1
ATOM 1572 N N . HIS A 1 192 ? 19.088 -9.787 -8.190 1.00 87.00 192 HIS A N 1
ATOM 1573 C CA . HIS A 1 192 ? 18.426 -11.069 -8.409 1.00 87.00 192 HIS A CA 1
ATOM 1574 C C . HIS A 1 192 ? 19.076 -11.859 -9.553 1.00 87.00 192 HIS A C 1
ATOM 1576 O O . HIS A 1 192 ? 19.249 -13.070 -9.434 1.00 87.00 192 HIS A O 1
ATOM 1582 N N . ALA A 1 193 ? 19.430 -11.214 -10.669 1.00 86.25 193 ALA A N 1
ATOM 1583 C CA . ALA A 1 193 ? 20.126 -11.887 -11.765 1.00 86.25 193 ALA A CA 1
ATOM 1584 C C . ALA A 1 193 ? 21.496 -12.415 -11.313 1.00 86.25 193 ALA A C 1
ATOM 1586 O O . ALA A 1 193 ? 21.797 -13.576 -11.552 1.00 86.25 193 ALA A O 1
ATOM 1587 N N . ARG A 1 194 ? 22.276 -11.607 -10.582 1.00 85.88 194 ARG A N 1
ATOM 1588 C CA . ARG A 1 194 ? 23.606 -11.984 -10.073 1.00 85.88 194 ARG A CA 1
ATOM 1589 C C . ARG A 1 194 ? 23.590 -13.216 -9.162 1.00 85.88 194 ARG A C 1
ATOM 1591 O O . ARG A 1 194 ? 24.559 -13.959 -9.152 1.00 85.88 194 ARG A O 1
ATOM 1598 N N . ARG A 1 195 ? 22.528 -13.412 -8.376 1.00 82.50 195 ARG A N 1
ATOM 1599 C CA . ARG A 1 195 ? 22.399 -14.548 -7.440 1.00 82.50 195 ARG A CA 1
ATOM 1600 C C . ARG A 1 195 ? 21.941 -15.854 -8.092 1.00 82.50 195 ARG A C 1
ATOM 1602 O O . ARG A 1 195 ? 22.034 -16.894 -7.455 1.00 82.50 195 ARG A O 1
ATOM 1609 N N . ASN A 1 196 ? 21.399 -15.788 -9.306 1.00 75.25 196 ASN A N 1
ATOM 1610 C CA . ASN A 1 196 ? 20.875 -16.945 -10.041 1.00 75.25 196 ASN A CA 1
ATOM 1611 C C . ASN A 1 196 ? 21.751 -17.320 -11.254 1.00 75.25 196 ASN A C 1
ATOM 1613 O O . ASN A 1 196 ? 21.290 -18.044 -12.136 1.00 75.25 196 ASN A O 1
ATOM 1617 N N . VAL A 1 197 ? 22.980 -16.797 -11.301 1.00 56.03 197 VAL A N 1
ATOM 1618 C CA . VAL A 1 197 ? 24.080 -17.208 -12.189 1.00 56.03 197 VAL A CA 1
ATOM 1619 C C . VAL A 1 197 ? 25.100 -17.938 -11.332 1.00 56.03 197 VAL A C 1
ATOM 1621 O O . VAL A 1 197 ? 25.592 -18.988 -11.793 1.00 56.03 197 VAL A O 1
#

pLDDT: mean 88.46, std 11.62, range [37.59, 98.44]

Secondary structure (DSSP, 8-state):
-----PPBP---HHHHHSPPPPGGGTT--TTSTTHHHHHHHHHHHHHHHHHHHHHTTPPP-EEEEE-GGGTTSEEEEEEEETTEEEEEEEEEEE--TTTTTSPPEEEEETHHHHHHGGGS-TTSEESPPPTT-TTSPPPPPTTTS--EEEPP-HHHHHSBTS--TT--HHHHIIIIIHHHHHTTHHHHHHHHHHHT-

Foldseek 3Di:
DDDPPQAADDDDPLCVQQDFADPVQLQQFPVHPCVLVVLVSLVVSLVSSCVVCVVVVFDQQWDWHADVVSVRQKIWTWGAQRVGRVRIWIKIWGHDRNPPAPPIWMKIFPVVCQQQPPQFDQQAKPPDDDPPQSVPDADADPVPRTIIGTGDPVQCVRHHPLGGSRDHPNSCCVRPVCVSCVVRSVSNVVVVVVVVD

Sequence (197 aa):
NNKDDGKAWQVGLAELRVPPFQEKWESIGPKHPEWNERIKLEIHALGKYIEFLRSENAKPWFYIKPDVKYKGVIWRGYIAIPSKLDLKFDMIIILSGEYPVVMPKAFIEDSLIELAGSKIYVKNRFPPPPKGAENGPWPKDQETGKSFVMICHDHMSAVQGAWSPNLGIVHFFIREVWFWFAAMQNVILREHARRNV

Radius of gyration: 17.38 Å; chains: 1; bounding box: 43×53×46 Å